Protein AF-A0A5B0Q9S3-F1 (afdb_monomer_lite)

Structure (mmCIF, N/CA/C/O backbone):
data_AF-A0A5B0Q9S3-F1
#
_entry.id   AF-A0A5B0Q9S3-F1
#
loop_
_atom_site.group_PDB
_atom_site.id
_atom_site.type_symbol
_atom_site.label_atom_id
_atom_site.label_alt_id
_atom_site.label_comp_id
_atom_site.label_asym_id
_atom_site.label_entity_id
_atom_site.label_seq_id
_atom_site.pdbx_PDB_ins_code
_atom_site.Cartn_x
_atom_site.Cartn_y
_atom_site.Cartn_z
_atom_site.occupancy
_atom_site.B_iso_or_equiv
_atom_site.auth_seq_id
_atom_site.auth_comp_id
_atom_site.auth_asym_id
_atom_site.auth_atom_id
_atom_site.pdbx_PDB_model_num
ATOM 1 N N . MET A 1 1 ? 65.526 23.013 6.464 1.00 39.09 1 MET A N 1
ATOM 2 C CA . MET A 1 1 ? 65.287 22.299 5.191 1.00 39.09 1 MET A CA 1
ATOM 3 C C . MET A 1 1 ? 63.799 22.392 4.900 1.00 39.09 1 MET A C 1
ATOM 5 O O . MET A 1 1 ? 63.021 22.012 5.756 1.00 39.09 1 MET A O 1
ATOM 9 N N . ILE A 1 2 ? 63.451 23.186 3.884 1.00 38.84 2 ILE A N 1
ATOM 10 C CA . ILE A 1 2 ? 62.759 22.753 2.651 1.00 38.84 2 ILE A CA 1
ATOM 11 C C . ILE A 1 2 ? 61.227 22.772 2.813 1.00 38.84 2 ILE A C 1
ATOM 13 O O . ILE A 1 2 ? 60.646 21.946 3.507 1.00 38.84 2 ILE A O 1
ATOM 17 N N . HIS A 1 3 ? 60.607 23.756 2.154 1.00 36.25 3 HIS A N 1
ATOM 18 C CA . HIS A 1 3 ? 59.168 23.832 1.877 1.00 36.25 3 HIS A CA 1
ATOM 19 C C . HIS A 1 3 ? 58.815 22.955 0.644 1.00 36.25 3 HIS A C 1
ATOM 21 O O . HIS A 1 3 ? 59.735 22.503 -0.041 1.00 36.25 3 HIS A O 1
ATOM 27 N N . PRO A 1 4 ? 57.521 22.672 0.377 1.00 70.81 4 PRO A N 1
ATOM 28 C CA . PRO A 1 4 ? 57.066 21.708 -0.640 1.00 70.81 4 PRO A CA 1
ATOM 29 C C . PRO A 1 4 ? 57.056 22.362 -2.051 1.00 70.81 4 PRO A C 1
ATOM 31 O O . PRO A 1 4 ? 57.625 23.454 -2.161 1.00 70.81 4 PRO A O 1
ATOM 34 N N . PRO A 1 5 ? 56.451 21.783 -3.127 1.00 53.34 5 PRO A N 1
ATOM 35 C CA . PRO A 1 5 ? 54.978 21.831 -3.279 1.00 53.34 5 PRO A CA 1
ATOM 36 C C . PRO A 1 5 ? 54.322 20.808 -4.274 1.00 53.34 5 PRO A C 1
ATOM 38 O O . PRO A 1 5 ? 54.980 19.917 -4.795 1.00 53.34 5 PRO A O 1
ATOM 41 N N . GLU A 1 6 ? 53.016 21.008 -4.513 1.00 40.38 6 GLU A N 1
ATOM 42 C CA . GLU A 1 6 ? 52.203 20.793 -5.747 1.00 40.38 6 GLU A CA 1
ATOM 43 C C . GLU A 1 6 ? 52.020 19.402 -6.420 1.00 40.38 6 GLU A C 1
ATOM 45 O O . GLU A 1 6 ? 52.917 18.834 -7.028 1.00 40.38 6 GLU A O 1
ATOM 50 N N . ASP A 1 7 ? 50.761 18.941 -6.364 1.00 38.31 7 ASP A N 1
ATOM 51 C CA . ASP A 1 7 ? 49.784 18.830 -7.475 1.00 38.31 7 ASP A CA 1
ATOM 52 C C . ASP A 1 7 ? 49.941 17.850 -8.678 1.00 38.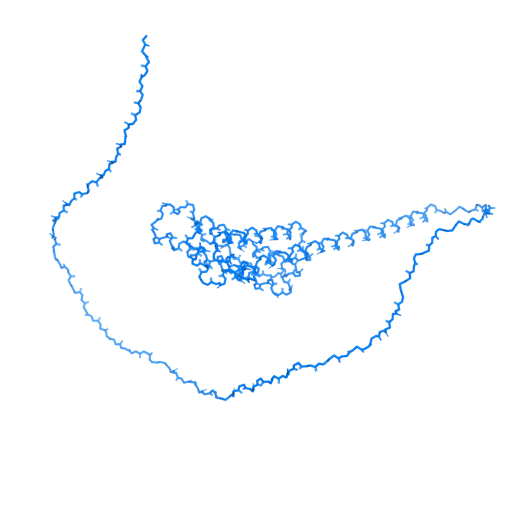31 7 ASP A C 1
ATOM 54 O O . ASP A 1 7 ? 51.013 17.547 -9.186 1.00 38.31 7 ASP A O 1
ATOM 58 N N . SER A 1 8 ? 48.766 17.427 -9.169 1.00 40.78 8 SER A N 1
ATOM 59 C CA . SER A 1 8 ? 48.431 16.863 -10.492 1.00 40.78 8 SER A CA 1
ATOM 60 C C . SER A 1 8 ? 49.159 15.615 -11.034 1.00 40.78 8 SER A C 1
ATOM 62 O O . SER A 1 8 ? 50.270 15.668 -11.562 1.00 40.78 8 SER A O 1
ATOM 64 N N . SER A 1 9 ? 48.421 14.497 -11.142 1.00 38.50 9 SER A N 1
ATOM 65 C CA . SER A 1 9 ? 48.581 13.605 -12.305 1.00 38.50 9 SER A CA 1
ATOM 66 C C . SER A 1 9 ? 47.319 12.803 -12.639 1.00 38.50 9 SER A C 1
ATOM 68 O O . SER A 1 9 ? 47.053 11.726 -12.103 1.00 38.50 9 SER A O 1
ATOM 70 N N . THR A 1 10 ? 46.557 13.317 -13.602 1.00 47.53 10 THR A N 1
ATOM 71 C CA . THR A 1 10 ? 45.543 12.564 -14.345 1.00 47.53 10 THR A CA 1
ATOM 72 C C . THR A 1 10 ? 46.185 11.362 -15.042 1.00 47.53 10 THR A C 1
ATOM 74 O O . THR A 1 10 ? 47.048 11.540 -15.901 1.00 47.53 10 THR A O 1
ATOM 77 N N . ARG A 1 11 ? 45.721 10.137 -14.763 1.00 38.75 11 ARG A N 1
ATOM 78 C CA . ARG A 1 11 ? 45.987 8.974 -15.629 1.00 38.75 11 ARG A CA 1
ATOM 79 C C . ARG A 1 11 ? 44.693 8.309 -16.070 1.00 38.75 11 ARG A C 1
ATOM 81 O O . ARG A 1 11 ? 44.115 7.480 -15.376 1.00 38.75 11 ARG A O 1
ATOM 88 N N . ILE A 1 12 ? 44.283 8.684 -17.276 1.00 39.19 12 ILE A N 1
ATOM 89 C CA . ILE A 1 12 ? 43.336 7.930 -18.091 1.00 39.19 12 ILE A CA 1
ATOM 90 C C . ILE A 1 12 ? 44.050 6.639 -18.507 1.00 39.19 12 ILE A C 1
ATOM 92 O O . ILE A 1 12 ? 44.942 6.671 -19.352 1.00 39.19 12 ILE A O 1
ATOM 96 N N . CYS A 1 13 ? 43.668 5.506 -17.922 1.00 33.47 13 CYS A N 1
ATOM 97 C CA . CYS A 1 13 ? 44.071 4.196 -18.426 1.00 33.47 13 CYS A CA 1
ATOM 98 C C . CYS A 1 13 ? 43.030 3.706 -19.434 1.00 33.47 13 CYS A C 1
ATOM 100 O O . CYS A 1 13 ? 42.134 2.931 -19.101 1.00 33.47 13 CYS A O 1
ATOM 102 N N . THR A 1 14 ? 43.160 4.168 -20.678 1.00 37.16 14 THR A N 1
ATOM 103 C CA . THR A 1 14 ? 42.493 3.549 -21.827 1.00 37.16 14 THR A CA 1
ATOM 104 C C . THR A 1 14 ? 43.075 2.151 -22.014 1.00 37.16 14 THR A C 1
ATOM 106 O O . THR A 1 14 ? 44.171 2.001 -22.551 1.00 37.16 14 THR A O 1
ATOM 109 N N . ALA A 1 15 ? 42.362 1.123 -21.556 1.00 36.91 15 ALA A N 1
ATOM 110 C CA . ALA A 1 15 ? 42.705 -0.255 -21.875 1.00 36.91 15 ALA A CA 1
ATOM 111 C C . ALA A 1 15 ? 42.315 -0.535 -23.333 1.00 36.91 15 ALA A C 1
ATOM 113 O O . ALA A 1 15 ? 41.146 -0.758 -23.647 1.00 36.91 15 ALA A O 1
ATOM 114 N N . VAL A 1 16 ? 43.308 -0.485 -24.220 1.00 37.62 16 VAL A N 1
ATOM 115 C CA . VAL A 1 16 ? 43.208 -1.017 -25.580 1.00 37.62 16 VAL A CA 1
ATOM 116 C C . VAL A 1 16 ? 42.965 -2.519 -25.463 1.00 37.62 16 VAL A C 1
ATOM 118 O O . VAL A 1 16 ? 43.829 -3.243 -24.970 1.00 37.62 16 VAL A O 1
ATOM 121 N N . ILE A 1 17 ? 41.796 -2.988 -25.896 1.00 40.72 17 ILE A N 1
ATOM 122 C CA . ILE A 1 17 ? 41.578 -4.417 -26.117 1.00 40.72 17 ILE A CA 1
ATOM 123 C C . ILE A 1 17 ? 42.172 -4.724 -27.488 1.00 40.72 17 ILE A C 1
ATOM 125 O O . ILE A 1 17 ? 41.714 -4.188 -28.495 1.00 40.72 17 ILE A O 1
ATOM 129 N N . HIS A 1 18 ? 43.225 -5.538 -27.498 1.00 36.84 18 HIS A N 1
ATOM 130 C CA . HIS A 1 18 ? 43.774 -6.104 -28.722 1.00 36.84 18 HIS A CA 1
ATOM 131 C C . HIS A 1 18 ? 42.715 -6.962 -29.418 1.00 36.84 18 HIS A C 1
ATOM 133 O O . HIS A 1 18 ? 42.063 -7.789 -28.779 1.00 36.84 18 HIS A O 1
ATOM 139 N N . GLU A 1 19 ? 42.592 -6.794 -30.731 1.00 41.91 19 GLU A N 1
ATOM 140 C CA . GLU A 1 19 ? 42.044 -7.839 -31.585 1.00 41.91 19 GLU A CA 1
ATOM 141 C C . GLU A 1 19 ? 43.035 -9.010 -31.597 1.00 41.91 19 GLU A C 1
ATOM 143 O O . GLU A 1 19 ? 44.197 -8.834 -31.963 1.00 41.91 19 GLU A O 1
ATOM 148 N N . GLU A 1 20 ? 42.570 -10.202 -31.233 1.00 39.12 20 GLU A N 1
ATOM 149 C CA . GLU A 1 20 ? 43.102 -11.445 -31.786 1.00 39.12 20 GLU A CA 1
ATOM 150 C C . GLU A 1 20 ? 41.945 -12.165 -32.478 1.00 39.12 20 GLU A C 1
ATOM 152 O O . GLU A 1 20 ? 40.882 -12.391 -31.894 1.00 39.12 20 GLU A O 1
ATOM 157 N N . VAL A 1 21 ? 42.157 -12.458 -33.758 1.00 42.09 21 VAL A N 1
ATOM 158 C CA . VAL A 1 21 ? 41.245 -13.175 -34.645 1.00 42.09 21 VAL A CA 1
ATOM 159 C C . VAL A 1 21 ? 41.999 -14.400 -35.132 1.00 42.09 21 VAL A C 1
ATOM 161 O O . VAL A 1 21 ? 42.994 -14.235 -35.827 1.00 42.09 21 VAL A O 1
ATOM 164 N N . ASP A 1 22 ? 41.543 -15.586 -34.735 1.00 33.00 22 ASP A N 1
ATOM 165 C CA . ASP A 1 22 ? 41.669 -16.873 -35.439 1.00 33.00 22 ASP A CA 1
ATOM 166 C C . ASP A 1 22 ? 41.189 -18.005 -34.504 1.00 33.00 22 ASP A C 1
ATOM 168 O O . ASP A 1 22 ? 41.244 -17.864 -33.283 1.00 33.00 22 ASP A O 1
ATOM 172 N N . SER A 1 23 ? 40.788 -19.192 -34.960 1.00 37.56 23 SER A N 1
ATOM 173 C CA . SER A 1 23 ? 40.011 -19.590 -36.146 1.00 37.56 23 SER A CA 1
ATOM 174 C C . SER A 1 23 ? 39.601 -21.062 -35.948 1.00 37.56 23 SER A C 1
ATOM 176 O O . SER A 1 23 ? 40.305 -21.817 -35.283 1.00 37.56 23 SER A O 1
ATOM 178 N N . ASP A 1 24 ? 38.446 -21.433 -36.497 1.00 34.94 24 ASP A N 1
ATOM 179 C CA . ASP A 1 24 ? 38.014 -22.768 -36.950 1.00 34.94 24 ASP A CA 1
ATOM 180 C C . ASP A 1 24 ? 38.425 -24.054 -36.191 1.00 34.94 24 ASP A C 1
ATOM 182 O O . ASP A 1 24 ? 39.556 -24.528 -36.282 1.00 34.94 24 ASP A O 1
ATOM 186 N N . VAL A 1 25 ? 37.421 -24.758 -35.637 1.00 39.97 25 VAL A N 1
ATOM 187 C CA . VAL A 1 25 ? 37.383 -26.238 -35.635 1.00 39.97 25 VAL A CA 1
ATOM 188 C C . VAL A 1 25 ? 35.975 -26.750 -35.953 1.00 39.97 25 VAL A C 1
ATOM 190 O O . VAL A 1 25 ? 35.005 -26.440 -35.260 1.00 39.97 25 VAL A O 1
ATOM 193 N N . GLU A 1 26 ? 35.912 -27.619 -36.962 1.00 40.09 26 GLU A N 1
ATOM 194 C CA . GLU A 1 26 ? 34.748 -28.413 -37.366 1.00 40.09 26 GLU A CA 1
ATOM 195 C C . GLU A 1 26 ? 34.911 -29.911 -36.954 1.00 40.09 26 GLU A C 1
ATOM 197 O O . GLU A 1 26 ? 35.954 -30.288 -36.424 1.00 40.09 26 GLU A O 1
ATOM 202 N N . ILE A 1 27 ? 33.979 -30.861 -37.147 1.00 35.44 27 ILE A N 1
ATOM 203 C CA . ILE A 1 27 ? 32.677 -30.863 -37.842 1.00 35.44 27 ILE A CA 1
ATOM 204 C C . ILE A 1 27 ? 31.748 -31.966 -37.256 1.00 35.44 27 ILE A C 1
ATOM 206 O O . ILE A 1 27 ? 32.242 -32.932 -36.684 1.00 35.44 27 ILE A O 1
ATOM 210 N N . LEU A 1 28 ? 30.427 -31.861 -37.485 1.00 35.19 28 LEU A N 1
ATOM 211 C CA . LEU A 1 28 ? 29.393 -32.930 -37.442 1.00 35.19 28 LEU A CA 1
ATOM 212 C C . LEU A 1 28 ? 29.137 -33.768 -36.163 1.00 35.19 28 LEU A C 1
ATOM 214 O O . LEU A 1 28 ? 29.989 -34.481 -35.641 1.00 35.19 28 LEU A O 1
ATOM 218 N N . SER A 1 29 ? 27.841 -33.925 -35.861 1.00 37.31 29 SER A N 1
ATOM 219 C CA . SER A 1 29 ? 27.177 -35.245 -35.914 1.00 37.31 29 SER A CA 1
ATOM 220 C C . SER A 1 29 ? 25.665 -35.080 -36.128 1.00 37.31 29 SER A C 1
ATOM 222 O O . SER A 1 29 ? 24.957 -34.580 -35.259 1.00 37.31 29 SER A O 1
ATOM 224 N N . GLU A 1 30 ? 25.181 -35.485 -37.305 1.00 41.19 30 GLU A N 1
ATOM 225 C CA . GLU A 1 30 ? 23.754 -35.564 -37.659 1.00 41.19 30 GLU A CA 1
ATOM 226 C C . GLU A 1 30 ? 23.122 -36.914 -37.256 1.00 41.19 30 GLU A C 1
ATOM 228 O O . GLU A 1 30 ? 23.830 -37.849 -36.886 1.00 41.19 30 GLU A O 1
ATOM 233 N N . HIS A 1 31 ? 21.810 -37.033 -37.518 1.00 35.97 31 HIS A N 1
ATOM 234 C CA . HIS A 1 31 ? 20.895 -38.182 -37.366 1.00 35.97 31 HIS A CA 1
ATOM 235 C C . HIS A 1 31 ? 20.173 -38.236 -35.998 1.00 35.97 31 HIS A C 1
ATOM 237 O O . HIS A 1 31 ? 20.794 -38.092 -34.954 1.00 35.97 31 HIS A O 1
ATOM 243 N N . GLN A 1 32 ? 18.848 -38.442 -35.928 1.00 33.31 32 GLN A N 1
ATOM 244 C CA . GLN A 1 32 ? 17.931 -39.008 -36.937 1.00 33.31 32 GLN A CA 1
ATOM 245 C C . GLN A 1 32 ? 16.505 -38.398 -36.889 1.00 33.31 32 GLN A C 1
ATOM 247 O O . GLN A 1 32 ? 16.156 -37.685 -35.952 1.00 33.31 32 GLN A O 1
ATOM 252 N N . VAL A 1 33 ? 15.697 -38.674 -37.923 1.00 35.62 33 VAL A N 1
ATOM 253 C CA . VAL A 1 33 ? 14.376 -38.073 -38.230 1.00 35.62 33 VAL A CA 1
ATOM 254 C C . VAL A 1 33 ? 13.255 -39.121 -38.163 1.00 35.62 33 VAL A C 1
ATOM 256 O O . VAL A 1 33 ? 13.489 -40.221 -38.645 1.00 35.62 33 VAL A O 1
ATOM 259 N N . SER A 1 34 ? 12.059 -38.747 -37.663 1.00 33.25 34 SER A N 1
ATOM 260 C CA . SER A 1 34 ? 10.694 -39.258 -38.006 1.00 33.25 34 SER A CA 1
ATOM 261 C C . SER A 1 34 ? 9.706 -38.956 -36.857 1.00 33.25 34 SER A C 1
ATOM 263 O O . SER A 1 34 ? 10.144 -38.974 -35.710 1.00 33.25 34 SER A O 1
ATOM 265 N N . GLU A 1 35 ? 8.389 -38.751 -36.986 1.00 38.50 35 GLU A N 1
ATOM 266 C CA . GLU A 1 35 ? 7.443 -38.368 -38.062 1.00 38.50 35 GLU A CA 1
ATOM 267 C C . GLU A 1 35 ? 6.192 -37.796 -37.322 1.00 38.50 35 GLU A C 1
ATOM 269 O O . GLU A 1 35 ? 5.879 -38.241 -36.221 1.00 38.50 35 GLU A O 1
ATOM 274 N N . VAL A 1 36 ? 5.654 -36.625 -37.687 1.00 36.94 36 VAL A N 1
ATOM 275 C CA . VAL A 1 36 ? 4.407 -36.422 -38.472 1.00 36.94 36 VAL A CA 1
ATOM 276 C C . VAL A 1 36 ? 3.131 -37.076 -37.886 1.00 36.94 36 VAL A C 1
ATOM 278 O O . VAL A 1 36 ? 2.974 -38.283 -37.972 1.00 36.94 36 VAL A O 1
ATOM 281 N N . GLU A 1 37 ? 2.188 -36.270 -37.361 1.00 31.09 37 GLU A N 1
ATOM 282 C CA . GLU A 1 37 ? 0.820 -36.060 -37.913 1.00 31.09 37 GLU A CA 1
ATOM 283 C C . GLU A 1 37 ? 0.007 -34.998 -37.117 1.00 31.09 37 GLU A C 1
ATOM 285 O O . GLU A 1 37 ? 0.385 -34.599 -36.014 1.00 31.09 37 GLU A O 1
ATOM 290 N N . HIS A 1 38 ? -1.060 -34.456 -37.732 1.00 38.66 38 HIS A N 1
ATOM 291 C CA . HIS A 1 38 ? -1.818 -33.265 -37.286 1.00 38.66 38 HIS A CA 1
ATOM 292 C C . HIS A 1 38 ? -3.163 -33.608 -36.552 1.00 38.66 38 HIS A C 1
ATOM 294 O O . HIS A 1 38 ? -3.178 -34.539 -35.755 1.00 38.66 38 HIS A O 1
ATOM 300 N N . PRO A 1 39 ? -4.253 -32.802 -36.605 1.00 42.34 39 PRO A N 1
ATOM 301 C CA . PRO A 1 39 ? -4.584 -31.899 -35.500 1.00 42.34 39 PRO A CA 1
ATOM 302 C C . PRO A 1 39 ? -5.964 -32.157 -34.857 1.00 42.34 39 PRO A C 1
ATOM 304 O O . PRO A 1 39 ? -6.947 -32.431 -35.543 1.00 42.34 39 PRO A O 1
ATOM 307 N N . SER A 1 40 ? -6.093 -31.948 -33.541 1.00 34.38 40 SER A N 1
ATOM 308 C CA . SER A 1 40 ? -7.409 -31.967 -32.879 1.00 34.38 40 SER A CA 1
ATOM 309 C C . SER A 1 40 ? -8.150 -30.642 -33.084 1.00 34.38 40 SER A C 1
ATOM 311 O O . SER A 1 40 ? -7.900 -29.641 -32.415 1.00 34.38 40 SER A O 1
ATOM 313 N N . GLN A 1 41 ? -9.077 -30.669 -34.036 1.00 38.22 41 GLN A N 1
ATOM 314 C CA . GLN A 1 41 ? -10.138 -29.687 -34.226 1.00 38.22 41 GLN A CA 1
ATOM 315 C C . GLN A 1 41 ? -11.138 -29.772 -33.057 1.00 38.22 41 GLN A C 1
ATOM 317 O O . GLN A 1 41 ? -11.539 -30.872 -32.684 1.00 38.22 41 GLN A O 1
ATOM 322 N N . PHE A 1 42 ? -11.547 -28.629 -32.499 1.00 37.72 42 PHE A N 1
ATOM 323 C CA . PHE A 1 42 ? -12.693 -28.524 -31.588 1.00 37.72 42 PHE A CA 1
ATOM 324 C C . PHE A 1 42 ? -13.530 -27.290 -31.929 1.00 37.72 42 PHE A C 1
ATOM 326 O O . PHE A 1 42 ? -13.003 -26.264 -32.366 1.00 37.72 42 PHE A O 1
ATOM 333 N N . ASP A 1 43 ? -14.843 -27.436 -31.780 1.00 34.31 43 ASP A N 1
ATOM 334 C CA . ASP A 1 43 ? -15.841 -26.611 -32.456 1.00 34.31 43 ASP A CA 1
ATOM 335 C C . ASP A 1 43 ? -16.023 -25.202 -31.879 1.00 34.31 43 ASP A C 1
ATOM 337 O O . ASP A 1 43 ? -16.156 -24.999 -30.672 1.00 34.31 43 ASP A O 1
ATOM 341 N N . CYS A 1 44 ? -16.152 -24.226 -32.781 1.00 36.06 44 CYS A N 1
ATOM 342 C CA . CYS A 1 44 ? -16.712 -22.910 -32.483 1.00 36.06 44 CYS A CA 1
ATOM 343 C C . CYS A 1 44 ? -18.160 -22.848 -32.987 1.00 36.06 44 CYS A C 1
ATOM 345 O O . CYS A 1 44 ? -18.416 -22.393 -34.102 1.00 36.06 44 CYS A O 1
ATOM 347 N N . THR A 1 45 ? -19.110 -23.267 -32.150 1.00 39.03 45 THR A N 1
ATOM 348 C CA . THR A 1 45 ? -20.548 -23.044 -32.367 1.00 39.03 45 THR A CA 1
ATOM 349 C C . THR A 1 45 ? -21.162 -22.359 -31.151 1.00 39.03 45 THR A C 1
ATOM 351 O O . THR A 1 45 ? -21.395 -23.006 -30.132 1.00 39.03 45 THR A O 1
ATOM 354 N N . SER A 1 46 ? -21.448 -21.062 -31.276 1.00 42.06 46 SER A N 1
ATOM 355 C CA . SER A 1 46 ? -22.335 -20.323 -30.371 1.00 42.06 46 SER A CA 1
ATOM 356 C C . SER A 1 46 ? -23.060 -19.243 -31.165 1.00 42.06 46 SER A C 1
ATOM 358 O O . SER A 1 46 ? -22.434 -18.309 -31.670 1.00 42.06 46 SER A O 1
ATOM 360 N N . ASP A 1 47 ? -24.376 -19.390 -31.280 1.00 39.09 47 ASP A N 1
ATOM 361 C CA . ASP A 1 47 ? -25.239 -18.475 -32.016 1.00 39.09 47 ASP A CA 1
ATOM 362 C C . ASP A 1 47 ? -25.477 -17.146 -31.277 1.00 39.09 47 ASP A C 1
ATOM 364 O O . ASP A 1 47 ? -25.758 -17.107 -30.084 1.00 39.09 47 ASP A O 1
ATOM 368 N N . ILE A 1 48 ? -25.386 -16.062 -32.051 1.00 36.94 48 ILE A N 1
ATOM 369 C CA . ILE A 1 48 ? -26.330 -14.932 -32.123 1.00 36.94 48 ILE A CA 1
ATOM 370 C C . ILE A 1 48 ? -27.032 -14.486 -30.817 1.00 36.94 48 ILE A C 1
ATOM 372 O O . ILE A 1 48 ? -28.045 -15.051 -30.419 1.00 36.94 48 ILE A O 1
ATOM 376 N N . GLU A 1 49 ? -26.687 -13.279 -30.351 1.00 37.97 49 GLU A N 1
ATOM 377 C CA . GLU A 1 49 ? -27.701 -12.283 -29.958 1.00 37.97 49 GLU A CA 1
ATOM 378 C C . GLU A 1 49 ? -27.418 -10.941 -30.659 1.00 37.97 49 GLU A C 1
ATOM 380 O O . GLU A 1 49 ? -26.283 -10.466 -30.720 1.00 37.97 49 GLU A O 1
ATOM 385 N N . ILE A 1 50 ? -28.465 -10.332 -31.225 1.00 43.44 50 ILE A N 1
ATOM 386 C CA . ILE A 1 50 ? -28.446 -9.035 -31.926 1.00 43.44 50 ILE A CA 1
ATOM 387 C C . ILE A 1 50 ? -29.541 -8.152 -31.290 1.00 43.44 50 ILE A C 1
ATOM 389 O O . ILE A 1 50 ? -30.480 -8.673 -30.694 1.00 43.44 50 ILE A O 1
ATOM 393 N N . ILE A 1 51 ? -29.474 -6.831 -31.525 1.00 34.97 51 ILE A N 1
ATOM 394 C CA . ILE A 1 51 ? -30.453 -5.779 -31.155 1.00 34.97 51 ILE A CA 1
ATOM 395 C C . ILE A 1 51 ? -30.446 -5.492 -29.616 1.00 34.97 51 ILE A C 1
ATOM 397 O O . ILE A 1 51 ? -30.535 -6.400 -28.811 1.00 34.97 51 ILE A O 1
ATOM 401 N N . GLN A 1 52 ? -30.302 -4.266 -29.080 1.00 40.91 52 GLN A N 1
ATOM 402 C CA . GLN A 1 52 ? -30.770 -2.951 -29.549 1.00 40.91 52 GLN A CA 1
ATOM 403 C C . GLN A 1 52 ? -29.827 -1.749 -29.285 1.00 40.91 52 GLN A C 1
ATOM 405 O O . GLN A 1 52 ? -29.041 -1.752 -28.336 1.00 40.91 52 GLN A O 1
ATOM 410 N N . PRO A 1 53 ? -29.941 -0.670 -30.094 1.00 42.09 53 PRO A N 1
ATOM 411 C CA . PRO A 1 53 ? -29.230 0.595 -29.889 1.00 42.09 53 PRO A CA 1
ATOM 412 C C . PRO A 1 53 ? -29.819 1.447 -28.747 1.00 42.09 53 PRO A C 1
ATOM 414 O O . PRO A 1 53 ? -31.012 1.403 -28.454 1.00 42.09 53 PRO A O 1
ATOM 417 N N . ARG A 1 54 ? -28.979 2.294 -28.133 1.00 44.72 54 ARG A N 1
ATOM 418 C CA . ARG A 1 54 ? -29.393 3.241 -27.077 1.00 44.72 54 ARG A CA 1
ATOM 419 C C . ARG A 1 54 ? -30.305 4.360 -27.618 1.00 44.72 54 ARG A C 1
ATOM 421 O O . ARG A 1 54 ? -29.972 4.936 -28.655 1.00 44.72 54 ARG A O 1
ATOM 428 N N . PRO A 1 55 ? -31.357 4.774 -26.883 1.00 40.38 55 PRO A N 1
ATOM 429 C CA . PRO A 1 55 ? -32.108 5.991 -27.191 1.00 40.38 55 PRO A CA 1
ATOM 430 C C . PRO A 1 55 ? -31.299 7.275 -26.878 1.00 40.38 55 PRO A C 1
ATOM 432 O O . PRO A 1 55 ? -30.370 7.242 -26.063 1.00 40.38 55 PRO A O 1
ATOM 435 N N . PRO A 1 56 ? -31.619 8.415 -27.525 1.00 41.06 56 PRO A N 1
ATOM 436 C CA . PRO A 1 56 ? -30.758 9.600 -27.549 1.00 41.06 56 PRO A CA 1
ATOM 437 C C . PRO A 1 56 ? -30.927 10.559 -26.359 1.00 41.06 56 PRO A C 1
ATOM 439 O O . PRO A 1 56 ? -31.946 10.589 -25.668 1.00 41.06 56 PRO A O 1
ATOM 442 N N . LYS A 1 57 ? -29.917 11.423 -26.184 1.00 38.81 57 LYS A N 1
ATOM 443 C CA . LYS A 1 57 ? -29.936 12.584 -25.279 1.00 38.81 57 LYS A CA 1
ATOM 444 C C . LYS A 1 57 ? -31.048 13.570 -25.672 1.00 38.81 57 LYS A C 1
ATOM 446 O O . LYS A 1 57 ? -31.215 13.851 -26.856 1.00 38.81 57 LYS A O 1
ATOM 451 N N . ARG A 1 58 ? -31.699 14.195 -24.685 1.00 36.75 58 ARG A N 1
ATOM 452 C CA . ARG A 1 58 ? -32.424 15.467 -24.866 1.00 36.75 58 ARG A CA 1
ATOM 453 C C . ARG A 1 58 ? -31.662 16.598 -24.161 1.00 36.75 58 ARG A C 1
ATOM 455 O O . ARG A 1 58 ? -31.321 16.415 -22.993 1.00 36.75 58 ARG A O 1
ATOM 462 N N . PRO A 1 59 ? -31.404 17.738 -24.820 1.00 39.28 59 PRO A N 1
ATOM 463 C CA . PRO A 1 59 ? -31.023 18.984 -24.163 1.00 39.28 59 PRO A CA 1
ATOM 464 C C . PRO A 1 59 ? -32.279 19.799 -23.811 1.00 39.28 59 PRO A C 1
ATOM 466 O O . PRO A 1 59 ? -33.241 19.784 -24.576 1.00 39.28 59 PRO A O 1
ATOM 469 N N . ILE A 1 60 ? -32.262 20.541 -22.700 1.00 36.22 60 ILE A N 1
ATOM 470 C CA . ILE A 1 60 ? -33.132 21.712 -22.496 1.00 36.22 60 ILE A CA 1
ATOM 471 C C . ILE A 1 60 ? -32.285 22.821 -21.869 1.00 36.22 60 ILE A C 1
ATOM 473 O O . ILE A 1 60 ? -31.420 22.556 -21.033 1.00 36.22 60 ILE A O 1
ATOM 477 N N . ASP A 1 61 ? -32.519 24.032 -22.361 1.00 29.53 61 ASP A N 1
ATOM 478 C CA . ASP A 1 61 ? -31.692 25.218 -22.186 1.00 29.53 61 ASP A CA 1
ATOM 479 C C . ASP A 1 61 ? -31.990 26.015 -20.905 1.00 29.53 61 ASP A C 1
ATOM 481 O O . ASP A 1 61 ? -32.946 25.749 -20.171 1.00 29.53 61 ASP A O 1
ATOM 485 N N . ALA A 1 62 ? -31.169 27.033 -20.656 1.00 29.61 62 ALA A N 1
ATOM 486 C CA . ALA A 1 62 ? -31.365 27.978 -19.564 1.00 29.61 62 ALA A CA 1
ATOM 487 C C . ALA A 1 62 ? -32.494 28.985 -19.850 1.00 29.61 62 ALA A C 1
ATOM 489 O O . ALA A 1 62 ? -32.555 29.548 -20.942 1.00 29.61 62 ALA A O 1
ATOM 490 N N . SER A 1 63 ? -33.301 29.309 -18.830 1.00 30.47 63 SER A N 1
ATOM 491 C CA . SER A 1 63 ? -33.586 30.690 -18.372 1.00 30.47 63 SER A CA 1
ATOM 492 C C . SER A 1 63 ? -34.814 30.755 -17.461 1.00 30.47 63 SER A C 1
ATOM 494 O O . SER A 1 63 ? -35.889 30.293 -17.835 1.00 30.47 63 SER A O 1
ATOM 496 N N . THR A 1 64 ? -34.682 31.439 -16.321 1.00 29.61 64 THR A N 1
ATOM 497 C CA . THR A 1 64 ? -35.440 32.662 -15.952 1.00 29.61 64 THR A CA 1
ATOM 498 C C . THR A 1 64 ? -35.435 32.843 -14.430 1.00 29.61 64 THR A C 1
ATOM 500 O O . THR A 1 64 ? -35.591 31.895 -13.664 1.00 29.61 64 THR A O 1
ATOM 503 N N . LEU A 1 65 ? -35.202 34.082 -14.000 1.00 35.34 65 LEU A N 1
ATOM 504 C CA . LEU A 1 65 ? -35.252 34.529 -12.608 1.00 35.34 65 LEU A CA 1
ATOM 505 C C . LEU A 1 65 ? -36.689 34.482 -12.071 1.00 35.34 65 LEU A C 1
ATOM 507 O O . LEU A 1 65 ? -37.582 34.954 -12.760 1.00 35.34 65 LEU A O 1
ATOM 511 N N . GLU A 1 66 ? -36.884 34.089 -10.811 1.00 29.22 66 GLU A N 1
ATOM 512 C CA . GLU A 1 66 ? -37.589 34.952 -9.850 1.00 29.22 66 GLU A CA 1
ATOM 513 C C . GLU A 1 66 ? -37.360 34.520 -8.391 1.00 29.22 66 GLU A C 1
ATOM 515 O O . GLU A 1 66 ? -37.105 33.357 -8.079 1.00 29.22 66 GLU A O 1
ATOM 520 N N . LEU A 1 67 ? -37.426 35.502 -7.491 1.00 32.53 67 LEU A N 1
ATOM 521 C CA . LEU A 1 67 ? -37.409 35.348 -6.036 1.00 32.53 67 LEU A CA 1
ATOM 522 C C . LEU A 1 67 ? -38.846 35.595 -5.541 1.00 32.53 67 LEU A C 1
ATOM 524 O O . LEU A 1 67 ? -39.480 36.517 -6.051 1.00 32.53 67 LEU A O 1
ATOM 528 N N . PRO A 1 68 ? -39.342 34.901 -4.498 1.00 36.41 68 PRO A N 1
ATOM 529 C CA . PRO A 1 68 ? -39.498 35.645 -3.243 1.00 36.41 68 PRO A CA 1
ATOM 530 C C . PRO A 1 68 ? -39.298 34.835 -1.942 1.00 36.41 68 PRO A C 1
ATOM 532 O O . PRO A 1 68 ? -39.957 33.843 -1.662 1.00 36.41 68 PRO A O 1
ATOM 535 N N . GLN A 1 69 ? -38.410 35.371 -1.104 1.00 32.06 69 GLN A N 1
ATOM 536 C CA . GLN A 1 69 ? -38.632 35.739 0.306 1.00 32.06 69 GLN A CA 1
ATOM 537 C C . GLN A 1 69 ? -39.408 34.845 1.318 1.00 32.06 69 GLN A C 1
ATOM 539 O O . GLN A 1 69 ? -40.610 34.643 1.239 1.00 32.06 69 GLN A O 1
ATOM 544 N N . ILE A 1 70 ? -38.711 34.624 2.451 1.00 30.80 70 ILE A N 1
ATOM 545 C CA . ILE A 1 70 ? -39.194 34.656 3.857 1.00 30.80 70 ILE A CA 1
ATOM 546 C C . ILE A 1 70 ? -40.083 33.497 4.363 1.00 30.80 70 ILE A C 1
ATOM 548 O O . ILE A 1 70 ? -41.289 33.507 4.178 1.00 30.80 70 ILE A O 1
ATOM 552 N N . VAL A 1 71 ? -39.519 32.686 5.279 1.00 33.56 71 VAL A N 1
ATOM 553 C CA . VAL A 1 71 ? -39.958 32.638 6.699 1.00 33.56 71 VAL A CA 1
ATOM 554 C C . VAL A 1 71 ? -38.735 32.458 7.616 1.00 33.56 71 VAL A C 1
ATOM 556 O O . VAL A 1 71 ? -37.988 31.493 7.492 1.00 33.56 71 VAL A O 1
ATOM 559 N N . LYS A 1 72 ? -38.542 33.364 8.585 1.00 36.50 72 LYS A N 1
ATOM 560 C CA . LYS A 1 72 ? -37.569 33.217 9.689 1.00 36.50 72 LYS A CA 1
ATOM 561 C C . LYS A 1 72 ? -38.279 32.658 10.930 1.00 36.50 72 LYS A C 1
ATOM 563 O O . LYS A 1 72 ? -39.306 33.210 11.315 1.00 36.50 72 LYS A O 1
ATOM 568 N N . LYS A 1 73 ? -37.709 31.662 11.623 1.00 37.19 73 LYS A N 1
ATOM 569 C CA . LYS A 1 73 ? -38.106 31.275 13.000 1.00 37.19 73 LYS A CA 1
ATOM 570 C C . LYS A 1 73 ? -36.876 31.035 13.906 1.00 37.19 73 LYS A C 1
ATOM 572 O O . LYS A 1 73 ? -35.770 30.903 13.385 1.00 37.19 73 LYS A O 1
ATOM 577 N N . PRO A 1 74 ? -37.009 31.176 15.243 1.00 37.28 74 PRO A N 1
ATOM 578 C CA . PRO A 1 74 ? -36.071 32.034 15.974 1.00 37.28 74 PRO A CA 1
ATOM 579 C C . PRO A 1 74 ? -35.000 31.326 16.819 1.00 37.28 74 PRO A C 1
ATOM 581 O O . PRO A 1 74 ? -35.221 30.296 17.451 1.00 37.28 74 PRO A O 1
ATOM 584 N N . ARG A 1 75 ? -33.852 32.003 16.931 1.00 38.97 75 ARG A N 1
ATOM 585 C CA . ARG A 1 75 ? -32.724 31.687 17.818 1.00 38.97 75 ARG A CA 1
ATOM 586 C C . ARG A 1 75 ? -33.055 32.114 19.258 1.00 38.97 75 ARG A C 1
ATOM 588 O O . ARG A 1 75 ? -33.123 33.313 19.531 1.00 38.97 75 ARG A O 1
ATOM 595 N N . LYS A 1 76 ? -33.259 31.169 20.188 1.00 37.66 76 LYS A N 1
ATOM 596 C CA . LYS A 1 76 ? -33.450 31.496 21.618 1.00 37.66 76 LYS A CA 1
ATOM 597 C C . LYS A 1 76 ? -32.170 32.115 22.206 1.00 37.66 76 LYS A C 1
ATOM 599 O O . LYS A 1 76 ? -31.066 31.634 21.959 1.00 37.66 76 LYS A O 1
ATOM 604 N N . ARG A 1 77 ? -32.332 33.210 22.957 1.00 37.00 77 ARG A N 1
ATOM 605 C CA . ARG A 1 77 ? -31.245 33.963 23.611 1.00 37.00 77 ARG A CA 1
ATOM 606 C C . ARG A 1 77 ? -30.843 33.292 24.932 1.00 37.00 77 ARG A C 1
ATOM 608 O O . ARG A 1 77 ? -31.668 32.647 25.572 1.00 37.00 77 ARG A O 1
ATOM 615 N N . ARG A 1 78 ? -29.590 33.506 25.352 1.00 43.00 78 ARG A N 1
ATOM 616 C CA . ARG A 1 78 ? -29.139 33.289 26.740 1.00 43.00 78 ARG A CA 1
ATOM 617 C C . ARG A 1 78 ? -29.883 34.261 27.667 1.00 43.00 78 ARG A C 1
ATOM 619 O O . ARG A 1 78 ? -30.058 35.418 27.286 1.00 43.00 78 ARG A O 1
ATOM 626 N N . SER A 1 79 ? -30.206 33.815 28.878 1.00 34.12 79 SER A N 1
ATOM 627 C CA . SER A 1 79 ? -30.564 34.679 30.013 1.00 34.12 79 SER A CA 1
ATOM 628 C C . SER A 1 79 ? -29.560 34.471 31.147 1.00 34.12 79 SER A C 1
ATOM 630 O O . SER A 1 79 ? -28.923 33.420 31.225 1.00 34.12 79 SER A O 1
ATOM 632 N N . ALA A 1 80 ? -29.359 35.512 31.953 1.00 35.66 80 ALA A N 1
ATOM 633 C CA . ALA A 1 80 ? -28.272 35.617 32.922 1.00 35.66 80 ALA A CA 1
ATOM 634 C C . ALA A 1 80 ? -28.672 35.185 34.346 1.00 35.66 80 ALA A C 1
ATOM 636 O O . ALA A 1 80 ? -29.820 34.837 34.610 1.00 35.66 80 ALA A O 1
ATOM 637 N N . LEU A 1 81 ? -27.686 35.235 35.246 1.00 43.12 81 LEU A N 1
ATOM 638 C CA . LEU A 1 81 ? -27.804 35.027 36.690 1.00 43.12 81 LEU A CA 1
ATOM 639 C C . LEU A 1 81 ? -28.915 35.877 37.329 1.00 43.12 81 LEU A C 1
ATOM 641 O O . LEU A 1 81 ? -28.972 37.085 37.103 1.00 43.12 81 LEU A O 1
ATOM 645 N N . THR A 1 82 ? -29.673 35.277 38.248 1.00 37.69 82 THR A N 1
ATOM 646 C CA . THR A 1 82 ? -30.393 35.995 39.311 1.00 37.69 82 THR A CA 1
ATOM 647 C C . THR A 1 82 ? -30.229 35.255 40.632 1.00 37.69 82 THR A C 1
ATOM 649 O O . THR A 1 82 ? -30.493 34.057 40.713 1.00 37.69 82 THR A O 1
ATOM 652 N N . SER A 1 83 ? -29.793 35.978 41.661 1.00 34.28 83 SER A N 1
ATOM 653 C CA . SER A 1 83 ? -29.733 35.502 43.044 1.00 34.28 83 SER A CA 1
ATOM 654 C C . SER A 1 83 ? -31.097 35.635 43.721 1.00 34.28 83 SER A C 1
ATOM 656 O O . SER A 1 83 ? -31.728 36.684 43.599 1.00 34.28 83 SER A O 1
ATOM 658 N N . SER A 1 84 ? -31.503 34.622 44.490 1.00 37.41 84 SER A N 1
ATOM 659 C CA . SER A 1 84 ? -32.450 34.778 45.602 1.00 37.41 84 SER A CA 1
ATOM 660 C C . SER A 1 84 ? -32.375 33.572 46.546 1.00 37.41 84 SER A C 1
ATOM 662 O O . SER A 1 84 ? -32.795 32.474 46.183 1.00 37.41 84 SER A O 1
ATOM 664 N N . ALA A 1 85 ? -31.873 33.779 47.766 1.00 39.25 85 ALA A N 1
ATOM 665 C CA . ALA A 1 85 ? -32.185 32.907 48.904 1.00 39.25 85 ALA A CA 1
ATOM 666 C C . ALA A 1 85 ? -33.617 33.217 49.407 1.00 39.25 85 ALA A C 1
ATOM 668 O O . ALA A 1 85 ? -34.158 34.270 49.052 1.00 39.25 85 ALA A O 1
ATOM 669 N N . PRO A 1 86 ? -34.234 32.351 50.236 1.00 44.81 86 PRO A N 1
ATOM 670 C CA . PRO A 1 86 ? -34.067 32.576 51.679 1.00 44.81 86 PRO A CA 1
ATOM 671 C C . PRO A 1 86 ? -34.029 31.322 52.587 1.00 44.81 86 PRO A C 1
ATOM 673 O O . PRO A 1 86 ? -34.527 30.256 52.253 1.00 44.81 86 PRO A O 1
ATOM 676 N N . LEU A 1 87 ? -33.441 31.546 53.770 1.00 32.38 87 LEU A N 1
ATOM 677 C CA . LEU A 1 87 ? -33.641 30.936 55.101 1.00 32.38 87 LEU A CA 1
ATOM 678 C C . LEU A 1 87 ? -34.090 29.463 55.297 1.00 32.38 87 LEU A C 1
ATOM 680 O O . LEU A 1 87 ? -35.229 29.091 55.056 1.00 32.38 87 LEU A O 1
ATOM 684 N N . VAL A 1 88 ? -33.198 28.720 55.968 1.00 43.22 88 VAL A N 1
ATOM 685 C CA . VAL A 1 88 ? -33.385 28.035 57.275 1.00 43.22 88 VAL A CA 1
ATOM 686 C C . VAL A 1 88 ? -34.750 27.401 57.602 1.00 43.22 88 VAL A C 1
ATOM 688 O O . VAL A 1 88 ? -35.693 28.106 57.947 1.00 43.22 88 VAL A O 1
ATOM 691 N N . THR A 1 89 ? -34.727 26.077 57.815 1.00 36.66 89 THR A N 1
ATOM 692 C CA . THR A 1 89 ? -35.499 25.430 58.895 1.00 36.66 89 THR A CA 1
ATOM 693 C C . THR A 1 89 ? -34.685 24.294 59.524 1.00 36.66 89 THR A C 1
ATOM 695 O O . THR A 1 89 ? -34.335 23.331 58.845 1.00 36.66 89 THR A O 1
ATOM 698 N N . SER A 1 90 ? -34.396 24.379 60.824 1.00 40.69 90 SER A N 1
ATOM 699 C CA . SER A 1 90 ? -33.785 23.285 61.595 1.00 40.69 90 SER A CA 1
ATOM 700 C C . SER A 1 90 ? -34.863 22.388 62.199 1.00 40.69 90 SER A C 1
ATOM 702 O O . SER A 1 90 ? -35.601 22.870 63.054 1.00 40.69 90 SER A O 1
ATOM 704 N N . ILE A 1 91 ? -34.906 21.093 61.855 1.00 38.94 91 ILE A N 1
ATOM 705 C CA . ILE A 1 91 ? -35.527 20.056 62.705 1.00 38.94 91 ILE A CA 1
ATOM 706 C C . ILE A 1 91 ? -34.677 18.774 62.687 1.00 38.94 91 ILE A C 1
ATOM 708 O O . ILE A 1 91 ? -34.630 18.034 61.712 1.00 38.94 91 ILE A O 1
ATOM 712 N N . THR A 1 92 ? -34.000 18.559 63.812 1.00 37.88 92 THR A N 1
ATOM 713 C CA . THR A 1 92 ? -33.905 17.308 64.582 1.00 37.88 92 THR A CA 1
ATOM 714 C C . THR A 1 92 ? -33.957 15.951 63.852 1.00 37.88 92 THR A C 1
ATOM 716 O O . THR A 1 92 ? -35.017 15.451 63.501 1.00 37.88 92 THR A O 1
ATOM 719 N N . GLY A 1 93 ? -32.795 15.290 63.808 1.00 45.41 93 GLY A N 1
ATOM 720 C CA . GLY A 1 93 ? -32.599 13.861 64.097 1.00 45.41 93 GLY A CA 1
ATOM 721 C C . GLY A 1 93 ? -33.544 12.804 63.504 1.00 45.41 93 GLY A C 1
ATOM 722 O O . GLY A 1 93 ? -34.546 12.449 64.115 1.00 45.41 93 GLY A O 1
ATOM 723 N N . THR A 1 94 ? -33.070 12.108 62.468 1.00 40.25 94 THR A N 1
ATOM 724 C CA . THR A 1 94 ? -33.229 10.644 62.374 1.00 40.25 94 THR A CA 1
ATOM 725 C C . THR A 1 94 ? -31.893 10.008 61.993 1.00 40.25 94 THR A C 1
ATOM 727 O O . THR A 1 94 ? -31.155 10.525 61.157 1.00 40.25 94 THR A O 1
ATOM 730 N N . THR A 1 95 ? -31.557 8.891 62.635 1.00 47.41 95 THR A N 1
ATOM 731 C CA . THR A 1 95 ? -30.355 8.092 62.368 1.00 47.41 95 THR A CA 1
ATOM 732 C C . THR A 1 95 ? -30.527 7.277 61.085 1.00 47.41 95 THR A C 1
ATOM 734 O O . THR A 1 95 ? -30.751 6.067 61.117 1.00 47.41 95 THR A O 1
ATOM 737 N N . THR A 1 96 ? -30.419 7.929 59.926 1.00 44.12 96 THR A N 1
ATOM 738 C CA . THR A 1 96 ? -30.381 7.232 58.636 1.00 44.12 96 THR A CA 1
ATOM 739 C C . THR A 1 96 ? -29.051 6.499 58.475 1.00 44.12 96 THR A C 1
ATOM 741 O O . THR A 1 96 ? -27.963 7.070 58.457 1.00 44.12 96 THR A O 1
ATOM 744 N N . THR A 1 97 ? -29.158 5.175 58.419 1.00 51.06 97 THR A N 1
ATOM 745 C CA . THR A 1 97 ? -28.048 4.221 58.440 1.00 51.06 97 THR A CA 1
ATOM 746 C C . THR A 1 97 ? -26.995 4.494 57.366 1.00 51.06 97 THR A C 1
ATOM 748 O O . THR A 1 97 ? -27.333 4.607 56.186 1.00 51.06 97 THR A O 1
ATOM 751 N N . LEU A 1 98 ? -25.717 4.439 57.763 1.00 45.09 98 LEU A N 1
ATOM 752 C CA . LEU A 1 98 ? -24.519 4.522 56.909 1.00 45.09 98 LEU A CA 1
ATOM 753 C C . LEU A 1 98 ? -24.643 3.735 55.586 1.00 45.09 98 LEU A C 1
ATOM 755 O O . LEU A 1 98 ? -24.227 4.220 54.537 1.00 45.09 98 LEU A O 1
ATOM 759 N N . ALA A 1 99 ? -25.297 2.568 55.622 1.00 51.50 99 ALA A N 1
ATOM 760 C CA . ALA A 1 99 ? -25.568 1.707 54.470 1.00 51.50 99 ALA A CA 1
ATOM 761 C C . ALA A 1 99 ? -26.268 2.407 53.284 1.00 51.50 99 ALA A C 1
ATOM 763 O O . ALA A 1 99 ? -25.950 2.109 52.132 1.00 51.50 99 ALA A O 1
ATOM 764 N N . GLN A 1 100 ? -27.185 3.351 53.532 1.00 49.25 100 GLN A N 1
ATOM 765 C CA . GLN A 1 100 ? -27.878 4.082 52.460 1.00 49.25 100 GLN A CA 1
ATOM 766 C C . GLN A 1 100 ? -26.930 5.046 51.732 1.00 49.25 100 GLN A C 1
ATOM 768 O O . GLN A 1 100 ? -26.968 5.147 50.505 1.00 49.25 100 GLN A O 1
ATOM 773 N N . HIS A 1 101 ? -26.024 5.693 52.470 1.00 48.19 101 HIS A N 1
ATOM 774 C CA . HIS A 1 101 ? -25.025 6.590 51.892 1.00 48.19 101 HIS A CA 1
ATOM 775 C C . HIS A 1 101 ? -23.977 5.811 51.077 1.00 48.19 101 HIS A C 1
ATOM 777 O O . HIS A 1 101 ? -23.585 6.251 49.996 1.00 48.19 101 HIS A O 1
ATOM 783 N N . THR A 1 102 ? -23.592 4.610 51.529 1.00 53.28 102 THR A N 1
ATOM 784 C CA . THR A 1 102 ? -22.731 3.696 50.758 1.00 53.28 102 THR A CA 1
ATOM 785 C C . THR A 1 102 ? -23.397 3.260 49.454 1.00 53.28 102 THR A C 1
ATOM 787 O O . THR A 1 102 ? -22.742 3.246 48.413 1.00 53.28 102 THR A O 1
ATOM 790 N N . HIS A 1 103 ? -24.699 2.952 49.473 1.00 51.09 103 HIS A N 1
ATOM 791 C CA . HIS A 1 103 ? -25.432 2.559 48.267 1.00 51.09 103 HIS A CA 1
ATOM 792 C C . HIS A 1 103 ? -25.514 3.698 47.241 1.00 51.09 103 HIS A C 1
ATOM 794 O O . HIS A 1 103 ? -25.334 3.466 46.043 1.00 51.09 103 HIS A O 1
ATOM 800 N N . LEU A 1 104 ? -25.739 4.934 47.699 1.00 53.38 104 LEU A N 1
ATOM 801 C CA . LEU A 1 104 ? -25.840 6.109 46.832 1.00 53.38 104 LEU A CA 1
ATOM 802 C C . LEU A 1 104 ? -24.472 6.460 46.216 1.00 53.38 104 LEU A C 1
ATOM 804 O O . LEU A 1 104 ? -24.378 6.613 44.998 1.00 53.38 104 LEU A O 1
ATOM 808 N N . ILE A 1 105 ? -23.391 6.442 47.009 1.00 53.47 105 ILE A N 1
ATOM 809 C CA . ILE A 1 105 ? -22.010 6.596 46.510 1.00 53.47 105 ILE A CA 1
ATOM 810 C C . ILE A 1 105 ? -21.650 5.482 45.513 1.00 53.47 105 ILE A C 1
ATOM 812 O O . ILE A 1 105 ? -21.132 5.771 44.437 1.00 53.47 105 ILE A O 1
ATOM 816 N N . ALA A 1 106 ? -21.964 4.218 45.814 1.00 54.53 106 ALA A N 1
ATOM 817 C CA . ALA A 1 106 ? -21.676 3.091 44.924 1.00 54.53 106 ALA A CA 1
ATOM 818 C C . ALA A 1 106 ? -22.491 3.127 43.616 1.00 54.53 106 ALA A C 1
ATOM 820 O O . ALA A 1 106 ? -22.045 2.588 42.601 1.00 54.53 106 ALA A O 1
ATOM 821 N N . THR A 1 107 ? -23.670 3.758 43.628 1.00 52.72 107 THR A N 1
ATOM 822 C CA . THR A 1 107 ? -24.507 3.957 42.435 1.00 52.72 107 THR A CA 1
ATOM 823 C C . THR A 1 107 ? -23.978 5.111 41.584 1.00 52.72 107 THR A C 1
ATOM 825 O O . THR A 1 107 ? -23.850 4.952 40.373 1.00 52.72 107 THR A O 1
ATOM 828 N N . ILE A 1 108 ? -23.579 6.231 42.203 1.00 55.06 108 ILE A N 1
ATOM 829 C CA . ILE A 1 108 ? -22.915 7.343 41.502 1.00 55.06 108 ILE A CA 1
ATOM 830 C C . ILE A 1 108 ? -21.595 6.869 40.878 1.00 55.06 108 ILE A C 1
ATOM 832 O O . ILE A 1 108 ? -21.384 7.081 39.689 1.00 55.06 108 ILE A O 1
ATOM 836 N N . ALA A 1 109 ? -20.751 6.153 41.627 1.00 54.28 109 ALA A N 1
ATOM 837 C CA . ALA A 1 109 ? -19.473 5.646 41.125 1.00 54.28 109 ALA A CA 1
ATOM 838 C C . ALA A 1 109 ? -19.642 4.688 39.930 1.00 54.28 109 ALA A C 1
ATOM 840 O O . ALA A 1 109 ? -18.930 4.823 38.937 1.00 54.28 109 ALA A O 1
ATOM 841 N N . ARG A 1 110 ? -20.617 3.763 39.972 1.00 54.38 110 ARG A N 1
ATOM 842 C CA . ARG A 1 110 ? -20.924 2.886 38.824 1.00 54.38 110 ARG A CA 1
ATOM 843 C C . ARG A 1 110 ? -21.489 3.658 37.627 1.00 54.38 110 ARG A C 1
ATOM 845 O O . ARG A 1 110 ? -21.082 3.399 36.500 1.00 54.38 110 ARG A O 1
ATOM 852 N N . SER A 1 111 ? -22.377 4.625 37.859 1.00 53.44 111 SER A N 1
ATOM 853 C CA . SER A 1 111 ? -22.982 5.430 36.786 1.00 53.44 111 SER A CA 1
ATOM 854 C C . SER A 1 111 ? -21.952 6.335 36.083 1.00 53.44 111 SER A C 1
ATOM 856 O O . SER A 1 111 ? -21.907 6.414 34.854 1.00 53.44 111 SER A O 1
ATOM 858 N N . SER A 1 112 ? -21.040 6.948 36.846 1.00 57.97 112 SER A N 1
ATOM 859 C CA . SER A 1 112 ? -19.914 7.712 36.294 1.00 57.97 112 SER A CA 1
ATOM 860 C C . SER A 1 112 ? -18.868 6.825 35.611 1.00 57.97 112 SER A C 1
ATOM 862 O O . SER A 1 112 ? -18.325 7.226 34.588 1.00 57.97 112 SER A O 1
ATOM 864 N N . SER A 1 113 ? -18.604 5.613 36.113 1.00 60.72 113 SER A N 1
ATOM 865 C CA . SER A 1 113 ? -17.657 4.693 35.465 1.00 60.72 113 SER A CA 1
ATOM 866 C C . SER A 1 113 ? -18.132 4.252 34.078 1.00 60.72 113 SER A C 1
ATOM 868 O O . SER A 1 113 ? -17.318 4.168 33.161 1.00 60.72 113 SER A O 1
ATOM 870 N N . ASN A 1 114 ? -19.433 3.999 33.911 1.00 63.31 114 ASN A N 1
ATOM 871 C CA . ASN A 1 114 ? -19.988 3.588 32.622 1.00 63.31 114 ASN A CA 1
ATOM 872 C C . ASN A 1 114 ? -19.955 4.740 31.609 1.00 63.31 114 ASN A C 1
ATOM 874 O O . ASN A 1 114 ? -19.467 4.560 30.500 1.00 63.31 114 ASN A O 1
ATOM 878 N N . THR A 1 115 ? -20.369 5.949 32.008 1.00 70.88 115 THR A N 1
ATOM 879 C CA . THR A 1 115 ? -20.365 7.107 31.093 1.00 70.88 115 THR A CA 1
ATOM 880 C C . THR A 1 115 ? -18.956 7.533 30.664 1.00 70.88 115 THR A C 1
ATOM 882 O O . THR A 1 115 ? -18.766 7.953 29.522 1.00 70.88 115 THR A O 1
ATOM 885 N N . VAL A 1 116 ? -17.946 7.390 31.533 1.00 73.06 116 VAL A N 1
ATOM 886 C CA . VAL A 1 116 ? -16.536 7.647 31.180 1.00 73.06 116 VAL A CA 1
ATOM 887 C C . VAL A 1 116 ? -16.001 6.603 30.194 1.00 73.06 116 VAL A C 1
ATOM 889 O O . VAL A 1 116 ? -15.320 6.978 29.239 1.00 73.06 116 VAL A O 1
ATOM 892 N N . LEU A 1 117 ? -16.335 5.320 30.378 1.00 75.19 117 LEU A N 1
ATOM 893 C CA . LEU A 1 117 ? -15.937 4.251 29.456 1.00 75.19 117 LEU A CA 1
ATOM 894 C C . LEU A 1 117 ? -16.599 4.412 28.078 1.00 75.19 117 LEU A C 1
ATOM 896 O O . LEU A 1 117 ? -15.902 4.364 27.066 1.00 75.19 117 LEU A O 1
ATOM 900 N N . ASP A 1 118 ? -17.905 4.696 28.041 1.00 81.44 118 ASP A N 1
ATOM 901 C CA . ASP A 1 118 ? -18.643 4.970 26.799 1.00 81.44 118 ASP A CA 1
ATOM 902 C C . ASP A 1 118 ? -18.046 6.172 26.044 1.00 81.44 118 ASP A C 1
ATOM 904 O O . ASP A 1 118 ? -17.875 6.128 24.825 1.00 81.44 118 ASP A O 1
ATOM 908 N N . THR A 1 119 ? -17.658 7.231 26.767 1.00 87.44 119 THR A N 1
ATOM 909 C CA . THR A 1 119 ? -17.008 8.418 26.180 1.00 87.44 119 THR A CA 1
ATOM 910 C C . THR A 1 119 ? -15.631 8.080 25.595 1.00 87.44 119 THR A C 1
ATOM 912 O O . THR A 1 119 ? -15.300 8.545 24.503 1.00 87.44 119 THR A O 1
ATOM 915 N N . PHE A 1 120 ? -14.831 7.261 26.287 1.00 88.62 120 PHE A N 1
ATOM 916 C CA . PHE A 1 120 ? -13.514 6.828 25.806 1.00 88.62 120 PHE A CA 1
ATOM 917 C C . PHE A 1 120 ? -13.619 5.956 24.548 1.00 88.62 120 PHE A C 1
ATOM 919 O O . PHE A 1 120 ? -12.918 6.206 23.566 1.00 88.62 120 PHE A O 1
ATOM 926 N N . GLU A 1 121 ? -14.525 4.978 24.538 1.00 90.88 121 GLU A N 1
ATOM 927 C CA . GLU A 1 121 ? -14.761 4.126 23.370 1.00 90.88 121 GLU A CA 1
ATOM 928 C C . GLU A 1 121 ? -15.310 4.923 22.182 1.00 90.88 121 GLU A C 1
ATOM 930 O O . GLU A 1 121 ? -14.851 4.742 21.052 1.00 90.88 121 GLU A O 1
ATOM 935 N N . GLN A 1 122 ? -16.223 5.869 22.415 1.00 92.69 122 GLN A N 1
ATOM 936 C CA . GLN A 1 122 ? -16.732 6.736 21.354 1.00 92.69 122 GLN A CA 1
ATOM 937 C C . GLN A 1 122 ? -15.638 7.642 20.762 1.00 92.69 122 GLN A C 1
ATOM 939 O O . GLN A 1 122 ? -15.592 7.826 19.543 1.00 92.69 122 GLN A O 1
ATOM 944 N N . GLU A 1 123 ? -14.720 8.158 21.585 1.00 93.88 123 GLU A N 1
ATOM 945 C CA . GLU A 1 123 ? -13.574 8.944 21.113 1.00 93.88 123 GLU A CA 1
ATOM 946 C C . GLU A 1 123 ? -12.545 8.077 20.365 1.00 93.88 123 GLU A C 1
ATOM 948 O O . GLU A 1 123 ? -12.084 8.470 19.290 1.00 93.88 123 GLU A O 1
ATOM 953 N N . ARG A 1 124 ? -12.259 6.854 20.844 1.00 94.75 124 ARG A N 1
ATOM 954 C CA . ARG A 1 124 ? -11.439 5.859 20.125 1.00 94.75 124 ARG A CA 1
ATOM 955 C C . ARG A 1 124 ? -12.011 5.579 18.736 1.00 94.75 124 ARG A C 1
ATOM 957 O O . ARG A 1 124 ? -11.284 5.655 17.747 1.00 94.75 124 ARG A O 1
ATOM 964 N N . LEU A 1 125 ? -13.314 5.306 18.642 1.00 95.81 125 LEU A N 1
ATOM 965 C CA . LEU A 1 125 ? -14.005 5.071 17.370 1.00 95.81 125 LEU A CA 1
ATOM 966 C C . LEU A 1 125 ? -13.940 6.299 16.448 1.00 95.81 125 LEU A C 1
ATOM 968 O O . LEU A 1 125 ? -13.692 6.156 15.250 1.00 95.81 125 LEU A O 1
ATOM 972 N N . ARG A 1 126 ? -14.100 7.513 16.992 1.00 96.06 126 ARG A N 1
ATOM 973 C CA . ARG A 1 126 ? -13.985 8.768 16.231 1.00 96.06 126 ARG A CA 1
ATOM 974 C C . ARG A 1 126 ? -12.579 8.960 15.647 1.00 96.06 126 ARG A C 1
ATOM 976 O O . ARG A 1 126 ? -12.453 9.316 14.474 1.00 96.06 126 ARG A O 1
ATOM 983 N N . ILE A 1 127 ? -11.536 8.712 16.442 1.00 96.00 127 ILE A N 1
ATOM 984 C CA . ILE A 1 127 ? -10.131 8.769 16.005 1.00 96.00 127 ILE A CA 1
ATOM 985 C C . ILE A 1 127 ? -9.864 7.700 14.937 1.00 96.00 127 ILE A C 1
ATOM 987 O O . ILE A 1 127 ? -9.308 8.017 13.883 1.00 96.00 127 ILE A O 1
ATOM 991 N N . ASN A 1 128 ? -10.334 6.468 15.154 1.00 98.06 128 ASN A N 1
ATOM 992 C CA . ASN A 1 128 ? -10.200 5.366 14.201 1.00 98.06 128 ASN A CA 1
ATOM 993 C C . ASN A 1 128 ? -10.832 5.699 12.848 1.00 98.06 128 ASN A C 1
ATOM 995 O O . ASN A 1 128 ? -10.179 5.545 11.819 1.00 98.06 128 ASN A O 1
ATOM 999 N N . LEU A 1 129 ? -12.070 6.198 12.826 1.00 97.31 129 LEU A N 1
ATOM 1000 C CA . LEU A 1 129 ? -12.755 6.568 11.583 1.00 97.31 129 LEU A CA 1
ATOM 1001 C C . LEU A 1 129 ? -12.026 7.688 10.825 1.00 97.31 129 LEU A C 1
ATOM 1003 O O . LEU A 1 129 ? -11.957 7.642 9.594 1.00 97.31 129 LEU A O 1
ATOM 1007 N N . LEU A 1 130 ? -11.440 8.660 11.533 1.00 97.75 130 LEU A N 1
ATOM 1008 C CA . LEU A 1 130 ? -10.644 9.731 10.925 1.00 97.75 130 LEU A CA 1
ATOM 1009 C C . LEU A 1 130 ? -9.330 9.202 10.323 1.00 97.75 130 LEU A C 1
ATOM 1011 O O . LEU A 1 130 ? -9.052 9.452 9.148 1.00 97.75 130 LEU A O 1
ATOM 1015 N N . SER A 1 131 ? -8.552 8.434 11.094 1.00 98.06 131 SER A N 1
ATOM 10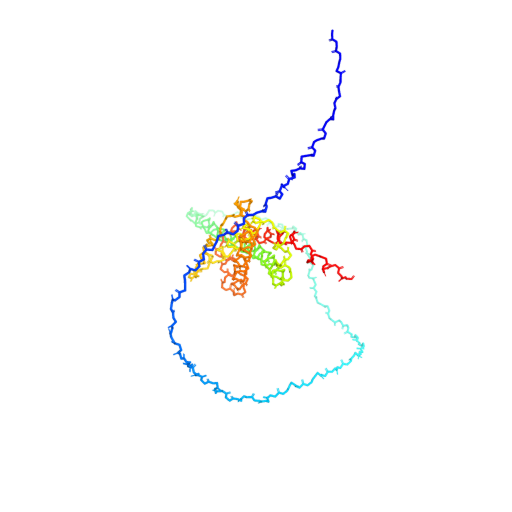16 C CA . SER A 1 131 ? -7.293 7.829 10.631 1.00 98.06 131 SER A CA 1
ATOM 1017 C C . SER A 1 131 ? -7.522 6.860 9.467 1.00 98.06 131 SER A C 1
ATOM 1019 O O . SER A 1 131 ? -6.829 6.943 8.454 1.00 98.06 131 SER A O 1
ATOM 1021 N N . LEU A 1 132 ? -8.557 6.020 9.546 1.00 97.69 132 LEU A N 1
ATOM 1022 C CA . LEU A 1 132 ? -8.965 5.107 8.477 1.00 97.69 132 LEU A CA 1
ATOM 1023 C C . LEU A 1 132 ? -9.370 5.853 7.201 1.00 97.69 132 LEU A C 1
ATOM 1025 O O . LEU A 1 132 ? -8.955 5.464 6.113 1.00 97.69 132 LEU A O 1
ATOM 1029 N N . SER A 1 133 ? -10.153 6.930 7.315 1.00 97.75 133 SER A N 1
ATOM 1030 C CA . SER A 1 133 ? -10.557 7.742 6.157 1.00 97.75 133 SER A CA 1
ATOM 1031 C C . SER A 1 133 ? -9.353 8.405 5.483 1.00 97.75 133 SER A C 1
ATOM 1033 O O . SER A 1 133 ? -9.259 8.404 4.257 1.00 97.75 133 SER A O 1
ATOM 1035 N N . SER A 1 134 ? -8.402 8.904 6.281 1.00 98.19 134 SER A N 1
ATOM 1036 C CA . SER A 1 134 ? -7.141 9.481 5.800 1.00 98.19 134 SER A CA 1
ATOM 1037 C C . SER A 1 134 ? -6.261 8.441 5.088 1.00 98.19 134 SER A C 1
ATOM 1039 O O . SER A 1 134 ? -5.835 8.670 3.956 1.00 98.19 134 SER A O 1
ATOM 1041 N N . GLY A 1 135 ? -6.061 7.258 5.684 1.00 98.25 135 GLY A N 1
ATOM 1042 C CA . GLY A 1 135 ? -5.298 6.169 5.061 1.00 98.25 135 GLY A CA 1
ATOM 1043 C C . GLY A 1 135 ? -5.955 5.620 3.787 1.00 98.25 135 GLY A C 1
ATOM 1044 O O . GLY A 1 135 ? -5.280 5.402 2.783 1.00 98.25 135 GLY A O 1
ATOM 1045 N N . ARG A 1 136 ? -7.290 5.475 3.775 1.00 97.88 136 ARG A N 1
ATOM 1046 C CA . ARG A 1 136 ? -8.057 5.076 2.578 1.00 97.88 136 ARG A CA 1
ATOM 1047 C C . ARG A 1 136 ? -7.924 6.078 1.433 1.00 97.88 136 ARG A C 1
ATOM 1049 O O . ARG A 1 136 ? -7.877 5.652 0.281 1.00 97.88 136 ARG A O 1
ATOM 1056 N N . LEU A 1 137 ? -7.866 7.378 1.730 1.00 97.88 137 LEU A N 1
ATOM 1057 C CA . LEU A 1 137 ? -7.642 8.409 0.717 1.00 97.88 137 LEU A CA 1
ATOM 1058 C C . LEU A 1 137 ? -6.248 8.263 0.089 1.00 97.88 137 LEU A C 1
ATOM 1060 O O . LEU A 1 137 ? -6.163 8.123 -1.130 1.00 97.88 137 LEU A O 1
ATOM 1064 N N . ALA A 1 138 ? -5.200 8.149 0.912 1.00 98.19 138 ALA A N 1
ATOM 1065 C CA . ALA A 1 138 ? -3.832 7.933 0.437 1.00 98.19 138 ALA A CA 1
ATOM 1066 C C . ALA A 1 138 ? -3.699 6.650 -0.405 1.00 98.19 138 ALA A C 1
ATOM 1068 O O . ALA A 1 138 ? -3.154 6.696 -1.504 1.00 98.19 138 ALA A O 1
ATOM 1069 N N . LEU A 1 139 ? -4.281 5.523 0.034 1.00 98.00 139 LEU A N 1
ATOM 1070 C CA . LEU A 1 139 ? -4.316 4.284 -0.761 1.00 98.00 139 LEU A CA 1
ATOM 1071 C C . LEU A 1 139 ? -5.030 4.453 -2.102 1.00 98.00 139 LEU A C 1
ATOM 1073 O O . LEU A 1 139 ? -4.599 3.873 -3.097 1.00 98.00 139 LEU A O 1
ATOM 1077 N N . LYS A 1 140 ? -6.125 5.219 -2.144 1.00 97.69 140 LYS A N 1
ATOM 1078 C CA . LYS A 1 140 ? -6.865 5.487 -3.382 1.00 97.69 140 LYS A CA 1
ATOM 1079 C C . LYS A 1 140 ? -6.045 6.340 -4.351 1.00 97.69 140 LYS A C 1
ATOM 1081 O O . LYS A 1 140 ? -6.067 6.076 -5.550 1.00 97.69 140 LYS A O 1
ATOM 1086 N N . GLU A 1 141 ? -5.314 7.331 -3.852 1.00 96.81 141 GLU A N 1
ATOM 1087 C CA . GLU A 1 141 ? -4.402 8.143 -4.665 1.00 96.81 141 GLU A CA 1
ATOM 1088 C C . GLU A 1 141 ? -3.253 7.281 -5.214 1.00 96.81 141 GLU A C 1
ATOM 1090 O O . GLU A 1 141 ? -3.062 7.234 -6.431 1.00 96.81 141 GLU A O 1
ATOM 1095 N N . THR A 1 142 ? -2.599 6.474 -4.368 1.00 97.88 142 THR A N 1
ATOM 1096 C CA . THR A 1 142 ? -1.598 5.475 -4.791 1.00 97.88 142 THR A CA 1
ATOM 1097 C C . THR A 1 142 ? -2.165 4.502 -5.829 1.00 97.88 142 THR A C 1
ATOM 1099 O O . THR A 1 142 ? -1.502 4.193 -6.821 1.00 97.88 142 THR A O 1
ATOM 1102 N N . PHE A 1 143 ? -3.409 4.040 -5.649 1.00 97.88 143 PHE A N 1
ATOM 1103 C CA . PHE A 1 143 ? -4.097 3.163 -6.597 1.00 97.88 143 PHE A CA 1
ATOM 1104 C C . PHE A 1 143 ? -4.298 3.839 -7.956 1.00 97.88 143 PHE A C 1
ATOM 1106 O O . PHE A 1 143 ? -3.969 3.236 -8.973 1.00 97.88 143 PHE A O 1
ATOM 1113 N N . GLU A 1 144 ? -4.784 5.082 -8.010 1.00 96.69 144 GLU A N 1
ATOM 1114 C CA . GLU A 1 144 ? -4.976 5.797 -9.281 1.00 96.69 144 GLU A CA 1
ATOM 1115 C C . GLU A 1 144 ? -3.645 6.142 -9.978 1.00 96.69 144 GLU A C 1
ATOM 1117 O O . GLU A 1 144 ? -3.585 6.084 -11.209 1.00 96.69 144 GLU A O 1
ATOM 1122 N N . ILE A 1 145 ? -2.555 6.393 -9.235 1.00 96.06 145 ILE A N 1
ATOM 1123 C CA . ILE A 1 145 ? -1.199 6.494 -9.808 1.00 96.06 145 ILE A CA 1
ATOM 1124 C C . ILE A 1 145 ? -0.791 5.153 -10.433 1.00 96.06 145 ILE A C 1
ATOM 1126 O O . ILE A 1 145 ? -0.478 5.088 -11.625 1.00 96.06 145 ILE A O 1
ATOM 1130 N N . MET A 1 146 ? -0.828 4.073 -9.646 1.00 96.56 146 MET A N 1
ATOM 1131 C CA . MET A 1 146 ? -0.357 2.740 -10.042 1.00 96.56 146 MET A CA 1
ATOM 1132 C C . MET A 1 146 ? -1.239 2.062 -11.094 1.00 96.56 146 MET A C 1
ATOM 1134 O O . MET A 1 146 ? -0.769 1.195 -11.827 1.00 96.56 146 MET A O 1
ATOM 1138 N N . LYS A 1 147 ? -2.501 2.463 -11.236 1.00 96.94 147 LYS A N 1
ATOM 1139 C CA . LYS A 1 147 ? -3.436 1.994 -12.271 1.00 96.94 147 LYS A CA 1
ATOM 1140 C C . LYS A 1 147 ? -2.967 2.351 -13.682 1.00 96.94 147 LYS A C 1
ATO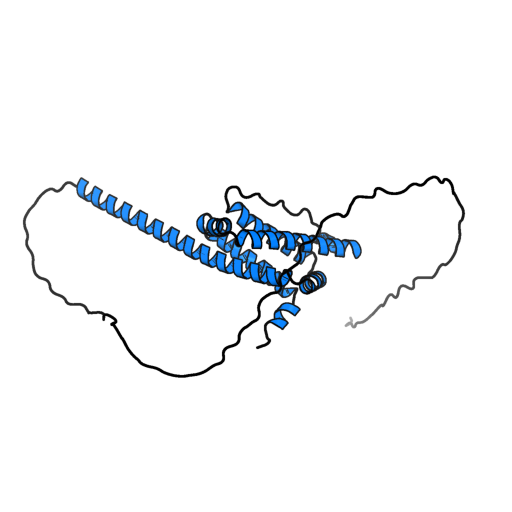M 1142 O O . LYS A 1 147 ? -3.146 1.549 -14.604 1.00 96.94 147 LYS A O 1
ATOM 1147 N N . ILE A 1 148 ? -2.311 3.500 -13.859 1.00 95.94 148 ILE A N 1
ATOM 1148 C CA . ILE A 1 148 ? -1.853 3.995 -15.164 1.00 95.94 148 ILE A CA 1
ATOM 1149 C C . ILE A 1 148 ? -0.589 3.225 -15.610 1.00 95.94 148 ILE A C 1
ATOM 1151 O O . ILE A 1 148 ? 0.452 3.325 -14.961 1.00 95.94 148 ILE A O 1
ATOM 1155 N N . PRO A 1 149 ? -0.604 2.495 -16.749 1.00 95.69 149 PRO A N 1
ATOM 1156 C CA . PRO A 1 149 ? 0.551 1.697 -17.179 1.00 95.69 149 PRO A CA 1
ATOM 1157 C C . PRO A 1 149 ? 1.816 2.513 -17.470 1.00 95.69 149 PRO A C 1
ATOM 1159 O O . PRO A 1 149 ? 2.919 2.007 -17.292 1.00 95.69 149 PRO A O 1
ATOM 1162 N N . LYS A 1 150 ? 1.670 3.774 -17.906 1.00 95.94 150 LYS A N 1
ATOM 1163 C CA . LYS A 1 150 ? 2.807 4.681 -18.126 1.00 95.94 150 LYS A CA 1
ATOM 1164 C C . LYS A 1 150 ? 3.519 5.014 -16.810 1.00 95.94 150 LYS A C 1
ATOM 1166 O O . LYS A 1 150 ? 4.737 4.906 -16.758 1.00 95.94 150 LYS A O 1
ATOM 1171 N N . ASN A 1 151 ? 2.758 5.341 -15.766 1.00 96.50 151 ASN A N 1
ATOM 1172 C CA . ASN A 1 151 ? 3.280 5.664 -14.438 1.00 96.50 151 ASN A CA 1
ATOM 1173 C C . ASN A 1 151 ? 4.059 4.480 -13.858 1.00 96.50 151 ASN A C 1
ATOM 1175 O O . ASN A 1 151 ? 5.181 4.646 -13.407 1.00 96.50 151 ASN A O 1
ATOM 1179 N N . ARG A 1 152 ? 3.517 3.259 -13.970 1.00 96.06 152 ARG A N 1
ATOM 1180 C CA . ARG A 1 152 ? 4.226 2.031 -13.571 1.00 96.06 152 ARG A CA 1
ATOM 1181 C C . ARG A 1 152 ? 5.584 1.873 -14.2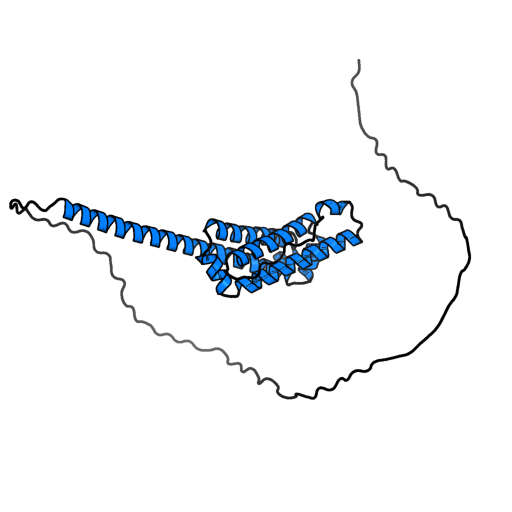67 1.00 96.06 152 ARG A C 1
ATOM 1183 O O . ARG A 1 152 ? 6.574 1.591 -13.601 1.00 96.06 152 ARG A O 1
ATOM 1190 N N . LYS A 1 153 ? 5.658 2.117 -15.582 1.00 95.81 153 LYS A N 1
ATOM 1191 C CA . LYS A 1 153 ? 6.934 2.086 -16.325 1.00 95.81 153 LYS A CA 1
ATOM 1192 C C . LYS A 1 153 ? 7.911 3.178 -15.877 1.00 95.81 153 LYS A C 1
ATOM 1194 O O . LYS A 1 153 ? 9.103 2.915 -15.795 1.00 95.81 153 LYS A O 1
ATOM 1199 N N . GLU A 1 154 ? 7.417 4.380 -15.588 1.00 96.06 154 GLU A N 1
ATOM 1200 C CA . GLU A 1 154 ? 8.216 5.495 -15.059 1.00 96.06 154 GLU A CA 1
ATOM 1201 C C . GLU A 1 154 ? 8.796 5.149 -13.679 1.00 96.06 154 GLU A C 1
ATOM 1203 O O . GLU A 1 154 ? 10.011 5.179 -13.512 1.00 96.06 154 GLU A O 1
ATOM 1208 N N . ILE A 1 155 ? 7.959 4.666 -12.756 1.00 96.38 155 ILE A N 1
ATOM 1209 C CA . ILE A 1 155 ? 8.365 4.195 -11.422 1.00 96.38 155 ILE A CA 1
ATOM 1210 C C . ILE A 1 155 ? 9.398 3.065 -11.530 1.00 96.38 155 ILE A C 1
ATOM 1212 O O . ILE A 1 155 ? 10.425 3.124 -10.870 1.00 96.38 155 ILE A O 1
ATOM 1216 N N . ALA A 1 156 ? 9.191 2.077 -12.408 1.00 94.75 156 ALA A N 1
ATOM 1217 C CA . ALA A 1 156 ? 10.152 0.989 -12.641 1.00 94.75 156 ALA A CA 1
ATOM 1218 C C . ALA A 1 156 ? 11.492 1.451 -13.254 1.00 94.75 156 ALA A C 1
ATOM 1220 O O . ALA A 1 156 ? 12.466 0.706 -13.222 1.00 94.75 156 ALA A O 1
ATOM 1221 N N . THR A 1 157 ? 11.538 2.652 -13.839 1.00 94.94 157 THR A N 1
ATOM 1222 C CA . THR A 1 157 ? 12.758 3.238 -14.421 1.00 94.94 157 THR A CA 1
ATOM 1223 C C . THR A 1 157 ? 13.492 4.137 -13.423 1.00 94.94 157 THR A C 1
ATOM 1225 O O . THR A 1 157 ? 14.712 4.257 -13.501 1.00 94.94 157 THR A O 1
ATOM 1228 N N . LEU A 1 158 ? 12.759 4.795 -12.517 1.00 95.69 158 LEU A N 1
ATOM 1229 C CA . LEU A 1 158 ? 13.297 5.795 -11.588 1.00 95.69 158 LEU A CA 1
ATOM 1230 C C . LEU A 1 158 ? 13.543 5.255 -10.173 1.00 95.69 158 LEU A C 1
ATOM 1232 O O . LEU A 1 158 ? 14.461 5.724 -9.506 1.00 95.69 158 LEU A O 1
ATOM 1236 N N . ALA A 1 159 ? 12.737 4.303 -9.701 1.00 95.38 159 ALA A N 1
ATOM 1237 C CA . ALA A 1 159 ? 12.873 3.730 -8.368 1.00 95.38 159 ALA A CA 1
ATOM 1238 C C . ALA A 1 159 ? 14.034 2.737 -8.295 1.00 95.38 159 ALA A C 1
ATOM 1240 O O . ALA A 1 159 ? 14.258 1.936 -9.205 1.00 95.38 159 ALA A O 1
ATOM 1241 N N . SER A 1 160 ? 14.747 2.749 -7.168 1.00 95.56 160 SER A N 1
ATOM 1242 C CA . SER A 1 160 ? 15.733 1.709 -6.888 1.00 95.56 160 SER A CA 1
ATOM 1243 C C . SER A 1 160 ? 15.039 0.366 -6.593 1.00 95.56 160 SER A C 1
ATOM 1245 O O . SER A 1 160 ? 13.898 0.353 -6.120 1.00 95.56 160 SER A O 1
ATOM 1247 N N . PRO A 1 161 ? 15.718 -0.780 -6.779 1.00 96.19 161 PRO A N 1
ATOM 1248 C CA . PRO A 1 161 ? 15.188 -2.077 -6.356 1.00 96.19 161 PRO A CA 1
ATOM 1249 C C . PRO A 1 161 ? 14.823 -2.116 -4.867 1.00 96.19 161 PRO A C 1
ATOM 1251 O O . PRO A 1 161 ? 13.801 -2.690 -4.514 1.00 96.19 161 PRO A O 1
ATOM 1254 N N . MET A 1 162 ? 15.602 -1.448 -4.003 1.00 96.50 162 MET A N 1
ATOM 1255 C CA . MET A 1 162 ? 15.307 -1.344 -2.565 1.00 96.50 162 MET A CA 1
ATOM 1256 C C . MET A 1 162 ? 13.983 -0.610 -2.321 1.00 96.50 162 MET A C 1
ATOM 1258 O O . MET A 1 162 ? 13.163 -1.060 -1.531 1.00 96.50 162 MET A O 1
ATOM 1262 N N . THR A 1 163 ? 13.747 0.479 -3.053 1.00 96.88 163 THR A N 1
ATOM 1263 C CA . THR A 1 163 ? 12.513 1.277 -2.998 1.00 96.88 163 THR A CA 1
ATOM 1264 C C . THR A 1 163 ? 11.289 0.471 -3.451 1.00 96.88 163 THR A C 1
ATOM 1266 O O . THR A 1 163 ? 10.204 0.612 -2.891 1.00 96.88 163 THR A O 1
ATOM 1269 N N . LEU A 1 164 ? 11.445 -0.398 -4.457 1.00 97.12 164 LEU A N 1
ATOM 1270 C CA . LEU A 1 164 ? 10.370 -1.277 -4.931 1.00 97.12 164 LEU A CA 1
ATOM 1271 C C . LEU A 1 164 ? 10.102 -2.452 -3.981 1.00 97.12 164 LEU A C 1
ATOM 1273 O O . LEU A 1 164 ? 8.940 -2.820 -3.797 1.00 97.12 164 LEU A O 1
ATOM 1277 N N . GLU A 1 165 ? 11.141 -3.007 -3.351 1.00 97.06 165 GLU A N 1
ATOM 1278 C CA . GLU A 1 165 ? 11.015 -4.020 -2.295 1.00 97.06 165 GLU A CA 1
ATOM 1279 C C . GLU A 1 165 ? 10.307 -3.426 -1.064 1.00 97.06 165 GLU A C 1
ATOM 1281 O O . GLU A 1 165 ? 9.336 -4.006 -0.577 1.00 97.06 165 GLU A O 1
ATOM 1286 N N . GLU A 1 166 ? 10.692 -2.219 -0.633 1.00 97.31 166 GLU A N 1
ATOM 1287 C CA . GLU A 1 166 ? 10.014 -1.464 0.429 1.00 97.31 166 GLU A CA 1
ATOM 1288 C C . GLU A 1 166 ? 8.537 -1.217 0.093 1.00 97.31 166 GLU A C 1
ATOM 1290 O O . GLU A 1 166 ? 7.662 -1.517 0.908 1.00 97.31 166 GLU A O 1
ATOM 1295 N N . PHE A 1 167 ? 8.232 -0.753 -1.124 1.00 97.75 167 PHE A N 1
ATOM 1296 C CA . PHE A 1 167 ? 6.850 -0.537 -1.557 1.00 97.75 167 PHE A CA 1
ATOM 1297 C C . PHE A 1 167 ? 6.019 -1.830 -1.566 1.00 97.75 167 PHE A C 1
ATOM 1299 O O . PHE A 1 167 ? 4.873 -1.844 -1.109 1.00 97.75 167 PHE A O 1
ATOM 1306 N N . MET A 1 168 ? 6.591 -2.937 -2.047 1.00 97.94 168 MET A N 1
ATOM 1307 C CA . MET A 1 168 ? 5.950 -4.255 -2.036 1.00 97.94 168 MET A CA 1
ATOM 1308 C C . MET A 1 168 ? 5.649 -4.727 -0.608 1.00 97.94 168 MET A C 1
ATOM 1310 O O . MET A 1 168 ? 4.523 -5.148 -0.323 1.00 97.94 168 MET A O 1
ATOM 1314 N N . LEU A 1 169 ? 6.628 -4.634 0.295 1.00 97.50 169 LEU A N 1
ATOM 1315 C CA . LEU A 1 169 ? 6.493 -5.050 1.693 1.00 97.50 169 LEU A CA 1
ATOM 1316 C C . LEU A 1 169 ? 5.541 -4.136 2.480 1.00 97.50 169 LEU A C 1
ATOM 1318 O O . LEU A 1 169 ? 4.771 -4.625 3.311 1.00 97.50 169 LEU A O 1
ATOM 1322 N N . GLY A 1 170 ? 5.519 -2.835 2.186 1.00 97.88 170 GLY A N 1
ATOM 1323 C CA . GLY A 1 170 ? 4.552 -1.890 2.742 1.00 97.88 170 GLY A CA 1
ATOM 1324 C C . GLY A 1 170 ? 3.124 -2.179 2.275 1.00 97.88 170 GLY A C 1
ATOM 1325 O O . GLY A 1 170 ? 2.222 -2.292 3.105 1.00 97.88 170 GLY A O 1
ATOM 1326 N N . MET A 1 171 ? 2.904 -2.417 0.973 1.00 98.31 171 MET A N 1
ATOM 1327 C CA . MET A 1 171 ? 1.594 -2.847 0.455 1.00 98.31 171 MET A CA 1
ATOM 1328 C C . MET A 1 171 ? 1.117 -4.159 1.089 1.00 98.31 171 MET A C 1
ATOM 1330 O O . MET A 1 171 ? -0.050 -4.262 1.475 1.00 98.31 171 MET A O 1
ATOM 1334 N N . TYR A 1 172 ? 2.012 -5.140 1.246 1.00 98.06 172 TYR A N 1
ATOM 1335 C CA . TYR A 1 172 ? 1.711 -6.381 1.961 1.00 98.06 172 TYR A CA 1
ATOM 1336 C C . TYR A 1 172 ? 1.334 -6.115 3.427 1.00 98.06 172 TYR A C 1
ATOM 1338 O O . TYR A 1 172 ? 0.321 -6.619 3.906 1.00 98.06 172 TYR A O 1
ATOM 1346 N N . THR A 1 173 ? 2.094 -5.272 4.131 1.00 98.00 173 THR A N 1
ATOM 1347 C CA . THR A 1 173 ? 1.835 -4.923 5.538 1.00 98.00 173 THR A CA 1
ATOM 1348 C C . THR A 1 173 ? 0.459 -4.278 5.714 1.00 98.00 173 THR A C 1
ATOM 1350 O O . THR A 1 173 ? -0.309 -4.694 6.579 1.00 98.00 173 THR A O 1
ATOM 1353 N N . ILE A 1 174 ? 0.095 -3.319 4.858 1.00 98.31 174 ILE A N 1
ATOM 1354 C CA . ILE A 1 174 ? -1.216 -2.655 4.908 1.00 98.31 174 ILE A CA 1
ATOM 1355 C C . ILE A 1 174 ? -2.348 -3.658 4.623 1.00 98.31 174 ILE A C 1
ATOM 1357 O O . ILE A 1 174 ? -3.357 -3.664 5.331 1.00 98.31 174 ILE A O 1
ATOM 1361 N N . LEU A 1 175 ? -2.172 -4.547 3.638 1.00 98.00 175 LEU A N 1
ATOM 1362 C CA . LEU A 1 175 ? -3.114 -5.635 3.353 1.00 98.00 175 LEU A CA 1
ATOM 1363 C C . LEU A 1 175 ? -3.320 -6.546 4.576 1.00 98.00 175 LEU A C 1
ATOM 1365 O O . LEU A 1 175 ? -4.461 -6.864 4.916 1.00 98.00 175 LEU A O 1
ATOM 1369 N N . ARG A 1 176 ? -2.236 -6.918 5.266 1.00 97.31 176 ARG A N 1
ATOM 1370 C CA . ARG A 1 176 ? -2.279 -7.750 6.477 1.00 97.31 176 ARG A CA 1
ATOM 1371 C C . ARG A 1 176 ? -3.027 -7.090 7.625 1.00 97.31 176 ARG A C 1
ATOM 1373 O O . ARG A 1 176 ? -3.891 -7.738 8.205 1.00 97.31 176 ARG A O 1
ATOM 1380 N N . MET A 1 177 ? -2.788 -5.804 7.884 1.00 97.38 177 MET A N 1
ATOM 1381 C CA . MET A 1 177 ? -3.520 -5.048 8.912 1.00 97.38 177 MET A CA 1
ATOM 1382 C C . MET A 1 177 ? -5.038 -5.051 8.660 1.00 97.38 177 MET A C 1
ATOM 1384 O O . MET A 1 177 ? -5.826 -5.246 9.585 1.00 97.38 177 MET A O 1
ATOM 1388 N N . VAL A 1 178 ? -5.467 -4.914 7.398 1.00 97.19 178 VAL A N 1
ATOM 1389 C CA . VAL A 1 178 ? -6.892 -5.004 7.031 1.00 97.19 178 VAL A CA 1
ATOM 1390 C C . VAL A 1 178 ? -7.437 -6.421 7.234 1.00 97.19 178 VAL A C 1
ATOM 1392 O O . VAL A 1 178 ? -8.489 -6.577 7.857 1.00 97.19 178 VAL A O 1
ATOM 1395 N N . GLN A 1 179 ? -6.734 -7.453 6.758 1.00 96.38 179 GLN A N 1
ATOM 1396 C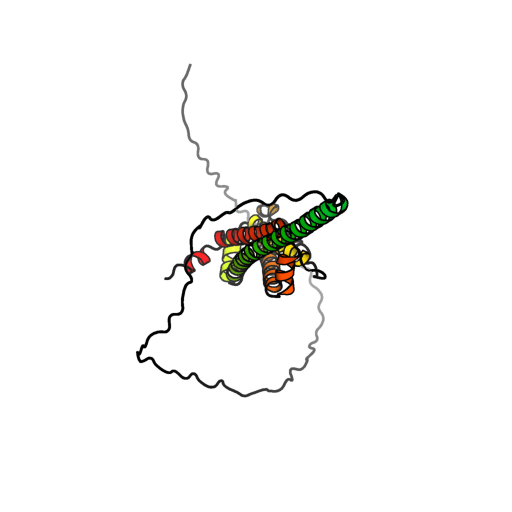 CA . GLN A 1 179 ? -7.183 -8.849 6.868 1.00 96.38 179 GLN A CA 1
ATOM 1397 C C . GLN A 1 179 ? -7.267 -9.328 8.325 1.00 96.38 179 GLN A C 1
ATOM 1399 O O . GLN A 1 179 ? -8.279 -9.897 8.725 1.00 96.38 179 GLN A O 1
ATOM 1404 N N . GLU A 1 180 ? -6.246 -9.052 9.139 1.00 95.38 180 GLU A N 1
ATOM 1405 C CA . GLU A 1 180 ? -6.176 -9.450 10.554 1.00 95.38 180 GLU A CA 1
ATOM 1406 C C . GLU A 1 180 ? -7.243 -8.758 11.410 1.00 95.38 180 GLU A C 1
ATOM 1408 O O . GLU A 1 180 ? -7.746 -9.335 12.377 1.00 95.38 180 GLU A O 1
ATOM 1413 N N . SER A 1 181 ? -7.662 -7.548 11.023 1.00 93.88 181 SER A N 1
ATOM 1414 C CA . SER A 1 181 ? -8.765 -6.861 11.693 1.00 93.88 181 SER A CA 1
ATOM 1415 C C . SER A 1 181 ? -10.125 -7.548 11.499 1.00 93.88 181 SER A C 1
ATOM 1417 O O . SER A 1 181 ? -11.031 -7.309 12.303 1.00 93.88 181 SER A O 1
ATOM 1419 N N . CYS A 1 182 ? -10.294 -8.404 10.480 1.00 93.12 182 CYS A N 1
ATOM 1420 C CA . CYS A 1 182 ? -11.568 -9.016 10.089 1.00 93.12 182 CYS A CA 1
ATOM 1421 C C . CYS A 1 182 ? -11.629 -10.521 10.433 1.00 93.12 182 CYS A C 1
ATOM 1423 O O . CYS A 1 182 ? -10.903 -11.319 9.836 1.00 93.12 182 CYS A O 1
ATOM 1425 N N . PRO A 1 183 ? -12.524 -10.959 11.345 1.00 88.88 183 PRO A N 1
ATOM 1426 C CA . PRO A 1 183 ? -12.686 -12.376 11.671 1.00 88.88 183 PRO A CA 1
ATOM 1427 C C . PRO A 1 183 ? -13.013 -13.222 10.438 1.00 88.88 183 PRO A C 1
ATOM 1429 O O . PRO A 1 183 ? -13.825 -12.823 9.605 1.00 88.88 183 PRO A O 1
ATOM 1432 N N . GLY A 1 184 ? -12.399 -14.402 10.334 1.00 87.25 184 GLY A N 1
ATOM 1433 C CA . GLY A 1 184 ? -12.650 -15.342 9.237 1.00 87.25 184 GLY A CA 1
ATOM 1434 C C . GLY A 1 184 ? -12.125 -14.907 7.863 1.00 87.25 184 GLY A C 1
ATOM 1435 O O . GLY A 1 184 ? -12.370 -15.615 6.889 1.00 87.25 184 GLY A O 1
ATOM 1436 N N . SER A 1 185 ? -11.399 -13.786 7.757 1.00 88.69 185 SER A N 1
ATOM 1437 C CA . SER A 1 185 ? -10.708 -13.426 6.515 1.00 88.69 185 SER A CA 1
ATOM 1438 C C . SER A 1 185 ? -9.639 -14.463 6.183 1.00 88.69 185 SER A C 1
ATOM 1440 O O . SER A 1 185 ? -8.853 -14.858 7.048 1.00 88.69 185 SER A O 1
ATOM 1442 N N . SER A 1 186 ? -9.542 -14.844 4.909 1.00 89.81 186 SER A N 1
ATOM 1443 C CA . SER A 1 186 ? -8.327 -15.479 4.410 1.00 89.81 186 SER A CA 1
ATOM 1444 C C . SER A 1 186 ? -7.154 -14.506 4.549 1.00 89.81 186 SER A C 1
ATOM 1446 O O . SER A 1 186 ? -7.299 -13.291 4.381 1.00 89.81 186 SER A O 1
ATOM 1448 N N . LEU A 1 187 ? -5.997 -15.056 4.904 1.00 93.31 187 LEU A N 1
ATOM 1449 C CA . LEU A 1 187 ? -4.763 -14.312 5.108 1.00 93.31 187 LEU A CA 1
ATOM 1450 C C . LEU A 1 187 ? -3.871 -14.487 3.879 1.00 93.31 187 LEU A C 1
ATOM 1452 O O . LEU A 1 187 ? -3.530 -15.616 3.523 1.00 93.31 187 LEU A O 1
ATOM 1456 N N . SER A 1 188 ? -3.480 -13.386 3.239 1.00 92.81 188 SER A N 1
ATOM 1457 C CA . SER A 1 188 ? -2.556 -13.438 2.104 1.00 92.81 188 SER A CA 1
ATOM 1458 C C . SER A 1 188 ? -1.162 -13.868 2.573 1.00 92.81 188 SER A C 1
ATOM 1460 O O . SER A 1 188 ? -0.712 -13.500 3.666 1.00 92.81 188 SER A O 1
ATOM 1462 N N . ARG A 1 189 ? -0.491 -14.676 1.744 1.00 92.44 189 ARG A N 1
ATOM 1463 C CA . ARG A 1 189 ? 0.882 -15.148 1.969 1.00 92.44 189 ARG A CA 1
ATOM 1464 C C . ARG A 1 189 ? 1.874 -13.981 1.802 1.00 92.44 189 ARG A C 1
ATOM 1466 O O . ARG A 1 189 ? 1.624 -13.132 0.946 1.00 92.44 189 ARG A O 1
ATOM 1473 N N . PRO A 1 190 ? 2.988 -13.936 2.561 1.00 89.88 190 PRO A N 1
ATOM 1474 C CA . PRO A 1 190 ? 4.107 -13.050 2.247 1.00 89.88 190 PRO A CA 1
ATOM 1475 C C . PRO A 1 190 ? 4.614 -13.256 0.816 1.00 89.88 190 PRO A C 1
ATOM 1477 O O . PRO A 1 190 ? 4.578 -14.377 0.306 1.00 89.88 190 PRO A O 1
ATOM 1480 N N . SER A 1 191 ? 5.139 -12.193 0.206 1.00 89.06 191 SER A N 1
ATOM 1481 C CA . SER A 1 191 ? 5.921 -12.320 -1.026 1.00 89.06 191 SER A CA 1
ATOM 1482 C C . SER A 1 191 ? 7.201 -13.119 -0.762 1.00 89.06 191 SER A C 1
ATOM 1484 O O . SER A 1 191 ? 7.851 -12.934 0.267 1.00 89.06 191 SER A O 1
ATOM 1486 N N . GLU A 1 192 ? 7.565 -13.994 -1.699 1.00 91.06 192 GLU A N 1
ATOM 1487 C CA . GLU A 1 192 ? 8.853 -14.706 -1.715 1.00 91.06 192 GLU A CA 1
ATOM 1488 C C . GLU A 1 192 ? 9.925 -13.941 -2.514 1.00 91.06 192 GLU A C 1
ATOM 1490 O O . GLU A 1 192 ? 11.105 -14.294 -2.478 1.00 91.06 192 GLU A O 1
ATOM 1495 N N . ILE A 1 193 ? 9.522 -12.879 -3.223 1.00 89.38 193 ILE A N 1
ATOM 1496 C CA . ILE A 1 193 ? 10.417 -12.037 -4.015 1.00 89.38 193 ILE A CA 1
ATOM 1497 C C . ILE A 1 193 ? 11.332 -11.287 -3.050 1.00 89.38 193 ILE A C 1
ATOM 1499 O O . ILE A 1 193 ? 10.876 -10.541 -2.184 1.00 89.38 193 ILE A O 1
ATOM 1503 N N . THR A 1 194 ? 12.633 -11.499 -3.204 1.00 87.12 194 THR A N 1
ATOM 1504 C CA . THR A 1 194 ? 13.682 -10.905 -2.375 1.00 87.12 194 THR A CA 1
ATOM 1505 C C . THR A 1 194 ? 14.915 -10.637 -3.227 1.00 87.12 194 THR A C 1
ATOM 1507 O O . THR A 1 194 ? 15.081 -11.204 -4.309 1.00 87.12 194 THR A O 1
ATOM 1510 N N . GLY A 1 195 ? 15.819 -9.801 -2.721 1.00 88.25 195 GLY A N 1
ATOM 1511 C CA . GLY A 1 195 ? 17.161 -9.658 -3.283 1.00 88.25 195 GLY A CA 1
ATOM 1512 C C . GLY A 1 195 ? 17.449 -8.295 -3.893 1.00 88.25 195 GLY A C 1
ATOM 1513 O O . GLY A 1 195 ? 18.440 -8.174 -4.615 1.00 88.25 195 GLY A O 1
ATOM 1514 N N . ALA A 1 196 ? 16.668 -7.259 -3.563 1.00 92.69 196 ALA A N 1
ATOM 1515 C CA . ALA A 1 196 ? 17.025 -5.879 -3.898 1.00 92.69 196 ALA A CA 1
ATOM 1516 C C . ALA A 1 196 ? 18.439 -5.507 -3.412 1.00 92.69 196 ALA A C 1
ATOM 1518 O O . ALA A 1 196 ? 19.189 -4.839 -4.125 1.00 92.69 196 ALA A O 1
ATOM 1519 N N . SER A 1 197 ? 18.845 -6.027 -2.250 1.00 93.56 197 SER A N 1
ATOM 1520 C CA . SER A 1 197 ? 20.194 -5.882 -1.686 1.00 93.56 197 SER A CA 1
ATOM 1521 C C . SER A 1 197 ? 21.317 -6.456 -2.566 1.00 93.56 197 SER A C 1
ATOM 1523 O O . SER A 1 197 ? 22.459 -6.009 -2.471 1.00 93.56 197 SER A O 1
ATOM 1525 N N . ASN A 1 198 ? 21.002 -7.410 -3.450 1.00 92.75 198 ASN A N 1
ATOM 1526 C CA . ASN A 1 198 ? 21.938 -8.038 -4.386 1.00 92.75 198 ASN A CA 1
ATOM 1527 C C . ASN A 1 198 ? 21.858 -7.453 -5.808 1.00 92.75 198 ASN A C 1
ATOM 1529 O O . ASN A 1 198 ? 22.565 -7.928 -6.699 1.00 92.75 198 ASN A O 1
ATOM 1533 N N . ALA A 1 199 ? 21.033 -6.426 -6.044 1.00 93.12 199 ALA A N 1
ATOM 1534 C CA . ALA A 1 199 ? 20.796 -5.856 -7.373 1.00 93.12 199 ALA A CA 1
ATOM 1535 C C . ALA A 1 199 ? 22.077 -5.406 -8.101 1.00 93.12 199 ALA A C 1
ATOM 1537 O O . ALA A 1 199 ? 22.179 -5.550 -9.317 1.00 93.12 199 ALA A O 1
ATOM 1538 N N . ASN A 1 200 ? 23.087 -4.925 -7.367 1.00 92.38 200 ASN A N 1
ATOM 1539 C CA . ASN A 1 200 ? 24.385 -4.519 -7.922 1.00 92.38 200 ASN A CA 1
ATOM 1540 C C . ASN A 1 200 ? 25.245 -5.684 -8.458 1.00 92.38 200 ASN A C 1
ATOM 1542 O O . ASN A 1 200 ? 26.224 -5.441 -9.160 1.00 92.38 200 ASN A O 1
ATOM 1546 N N . ARG A 1 201 ? 24.894 -6.936 -8.137 1.00 95.06 201 ARG A N 1
ATOM 1547 C CA . ARG A 1 201 ? 25.537 -8.162 -8.642 1.00 95.06 201 ARG A CA 1
ATOM 1548 C C . ARG A 1 201 ? 24.748 -8.809 -9.784 1.00 95.06 201 ARG A C 1
ATOM 1550 O O . ARG A 1 201 ? 25.211 -9.791 -10.360 1.00 95.06 201 ARG A O 1
ATOM 1557 N N . MET A 1 202 ? 23.558 -8.298 -10.102 1.00 95.75 202 MET A N 1
ATOM 1558 C CA . MET A 1 202 ? 22.707 -8.846 -11.154 1.00 95.75 202 MET A CA 1
ATOM 1559 C C . MET A 1 202 ? 23.110 -8.309 -12.527 1.00 95.75 202 MET A C 1
ATOM 1561 O O . MET A 1 202 ? 23.426 -7.133 -12.693 1.00 95.75 202 MET A O 1
ATOM 1565 N N . ASN A 1 203 ? 23.029 -9.162 -13.551 1.00 96.38 203 ASN A N 1
ATOM 1566 C CA . ASN A 1 203 ? 23.053 -8.676 -14.927 1.00 96.38 203 ASN A CA 1
ATOM 1567 C C . ASN A 1 203 ? 21.763 -7.887 -15.238 1.00 96.38 203 ASN A C 1
ATOM 1569 O O . ASN A 1 203 ? 20.742 -8.036 -14.561 1.00 96.38 203 ASN A O 1
ATOM 1573 N N . ARG A 1 204 ? 21.787 -7.076 -16.304 1.00 94.62 204 ARG A N 1
ATOM 1574 C CA . ARG A 1 204 ? 20.658 -6.207 -16.683 1.00 94.62 204 ARG A CA 1
ATOM 1575 C C . ARG A 1 204 ? 19.330 -6.960 -16.836 1.00 94.62 204 ARG A C 1
ATOM 1577 O O . ARG A 1 204 ? 18.297 -6.413 -16.472 1.00 94.62 204 ARG A O 1
ATOM 1584 N N . LYS A 1 205 ? 19.341 -8.191 -17.362 1.00 96.19 205 LYS A N 1
ATOM 1585 C CA . LYS A 1 205 ? 18.119 -8.992 -17.540 1.00 96.19 205 LYS A CA 1
ATOM 1586 C C . LYS A 1 205 ? 17.529 -9.387 -16.184 1.00 96.19 205 LYS A C 1
ATOM 1588 O O . LYS A 1 205 ? 16.354 -9.131 -15.961 1.00 96.19 205 LYS A O 1
ATOM 1593 N N . GLY A 1 206 ? 18.349 -9.930 -15.281 1.00 95.94 206 GLY A N 1
ATOM 1594 C CA . GLY A 1 206 ? 17.923 -10.302 -13.928 1.00 95.94 206 GLY A CA 1
ATOM 1595 C C . GLY A 1 206 ? 17.411 -9.109 -13.119 1.00 95.94 206 GLY A C 1
ATOM 1596 O O . GLY A 1 206 ? 16.360 -9.205 -12.496 1.00 95.94 206 GLY A O 1
ATOM 1597 N N . LEU A 1 207 ? 18.091 -7.960 -13.211 1.00 95.88 207 LEU A N 1
ATOM 1598 C CA . LEU A 1 207 ? 17.661 -6.723 -12.555 1.00 95.88 207 LEU A CA 1
ATOM 1599 C C . LEU A 1 207 ? 16.279 -6.252 -13.038 1.00 95.88 207 LEU A C 1
ATOM 1601 O O . LEU A 1 207 ? 15.425 -5.923 -12.219 1.00 95.88 207 LEU A O 1
ATOM 1605 N N . MET A 1 208 ? 16.041 -6.244 -14.356 1.00 95.25 208 MET A N 1
ATOM 1606 C CA . MET A 1 208 ? 14.731 -5.878 -14.908 1.00 95.25 208 MET A CA 1
ATOM 1607 C C . MET A 1 208 ? 13.639 -6.872 -14.492 1.00 95.25 208 MET A C 1
ATOM 1609 O O . MET A 1 208 ? 12.545 -6.442 -14.142 1.00 95.25 208 MET A O 1
ATOM 1613 N N . THR A 1 209 ? 13.935 -8.178 -14.472 1.00 96.12 209 THR A N 1
ATOM 1614 C CA . THR A 1 209 ? 12.993 -9.204 -13.994 1.00 96.12 209 THR A CA 1
ATOM 1615 C C . THR A 1 209 ? 12.612 -8.977 -12.529 1.00 96.12 209 THR A C 1
ATOM 1617 O O . THR A 1 209 ? 11.424 -8.937 -12.225 1.00 96.12 209 THR A O 1
ATOM 1620 N N . LEU A 1 210 ? 13.587 -8.725 -11.646 1.00 96.88 210 LEU A N 1
ATOM 1621 C CA . LEU A 1 210 ? 13.340 -8.434 -10.228 1.00 96.88 210 LEU A CA 1
ATOM 1622 C C . LEU A 1 210 ? 12.427 -7.207 -10.039 1.00 96.88 210 LEU A C 1
ATOM 1624 O O . LEU A 1 210 ? 11.472 -7.247 -9.265 1.00 96.88 210 LEU A O 1
ATOM 1628 N N . ILE A 1 211 ? 12.702 -6.127 -10.778 1.00 96.56 211 ILE A N 1
ATOM 1629 C CA . ILE A 1 211 ? 11.910 -4.887 -10.776 1.00 96.56 211 ILE A CA 1
ATOM 1630 C C . ILE A 1 211 ? 10.462 -5.152 -11.223 1.00 96.56 211 ILE A C 1
ATOM 1632 O O . ILE A 1 211 ? 9.518 -4.670 -10.589 1.00 96.56 211 ILE A O 1
ATOM 1636 N N . GLU A 1 212 ? 10.274 -5.925 -12.296 1.00 95.31 212 GLU A N 1
ATOM 1637 C CA . GLU A 1 212 ? 8.949 -6.288 -12.808 1.00 95.31 212 GLU A CA 1
ATOM 1638 C C . GLU A 1 212 ? 8.170 -7.178 -11.828 1.00 95.31 212 GLU A C 1
ATOM 1640 O O . GLU A 1 212 ? 6.975 -6.952 -11.623 1.00 95.31 212 GLU A O 1
ATOM 1645 N N . GLU A 1 213 ? 8.830 -8.144 -11.185 1.00 96.88 213 GLU A N 1
ATOM 1646 C CA . GLU A 1 213 ? 8.231 -9.023 -10.175 1.00 96.88 213 GLU A CA 1
ATOM 1647 C C . GLU A 1 213 ? 7.792 -8.243 -8.930 1.00 96.88 213 GLU A C 1
ATOM 1649 O O . GLU A 1 213 ? 6.613 -8.300 -8.567 1.00 96.88 213 GLU A O 1
ATOM 1654 N N . MET A 1 214 ? 8.682 -7.439 -8.333 1.00 97.31 214 MET A N 1
ATOM 1655 C CA . MET A 1 214 ? 8.358 -6.597 -7.170 1.00 97.31 214 MET A CA 1
ATOM 1656 C C . MET A 1 214 ? 7.188 -5.653 -7.463 1.00 97.31 214 MET A C 1
ATOM 1658 O O . MET A 1 214 ? 6.241 -5.560 -6.680 1.00 97.31 214 MET A O 1
ATOM 1662 N N . GLN A 1 215 ? 7.203 -4.983 -8.621 1.00 96.12 215 GLN A N 1
ATOM 1663 C CA . GLN A 1 215 ? 6.129 -4.066 -9.000 1.00 96.12 215 GLN A CA 1
ATOM 1664 C C . GLN A 1 215 ? 4.800 -4.794 -9.263 1.00 96.12 215 GLN A C 1
ATOM 1666 O O . GLN A 1 215 ? 3.733 -4.288 -8.895 1.00 96.12 215 GLN A O 1
ATOM 1671 N N . LYS A 1 216 ? 4.839 -5.970 -9.901 1.00 96.56 216 LYS A N 1
ATOM 1672 C CA . LYS A 1 216 ? 3.658 -6.806 -10.164 1.00 96.56 216 LYS A CA 1
ATOM 1673 C C . LYS A 1 216 ? 3.009 -7.264 -8.859 1.00 96.56 216 LYS A C 1
ATOM 1675 O O . LYS A 1 216 ? 1.784 -7.178 -8.746 1.00 96.56 216 LYS A O 1
ATOM 1680 N N . GLU A 1 217 ? 3.813 -7.694 -7.892 1.00 97.25 217 GLU A N 1
ATOM 1681 C CA . GLU A 1 217 ? 3.341 -8.195 -6.602 1.00 97.25 217 GLU A CA 1
ATOM 1682 C C . GLU A 1 217 ? 2.812 -7.061 -5.713 1.00 97.25 217 GLU A C 1
ATOM 1684 O O . GLU A 1 217 ? 1.685 -7.136 -5.218 1.00 97.25 217 GLU A O 1
ATOM 1689 N N . ALA A 1 218 ? 3.531 -5.934 -5.635 1.00 97.38 218 ALA A N 1
ATOM 1690 C CA . ALA A 1 218 ? 3.059 -4.725 -4.958 1.00 97.38 218 ALA A CA 1
ATOM 1691 C C . ALA A 1 218 ? 1.715 -4.228 -5.524 1.00 97.38 218 ALA A C 1
ATOM 1693 O O . ALA A 1 218 ? 0.795 -3.887 -4.776 1.00 97.38 218 ALA A O 1
ATOM 1694 N N . TRP A 1 219 ? 1.555 -4.247 -6.854 1.00 97.69 219 TRP A N 1
ATOM 1695 C CA . TRP A 1 219 ? 0.278 -3.941 -7.507 1.00 97.69 219 TRP A CA 1
ATOM 1696 C C . TRP A 1 219 ? -0.802 -4.994 -7.210 1.00 97.69 219 TRP A C 1
ATOM 1698 O O . TRP A 1 219 ? -1.985 -4.659 -7.117 1.00 97.69 219 TRP A O 1
ATOM 1708 N N . GLY A 1 220 ? -0.418 -6.261 -7.039 1.00 97.81 220 GLY A N 1
ATOM 1709 C CA . GLY A 1 220 ? -1.269 -7.338 -6.533 1.00 97.81 220 GLY A CA 1
ATOM 1710 C C . GLY A 1 220 ? -1.871 -7.002 -5.169 1.00 97.81 220 GLY A C 1
ATOM 1711 O O . GLY A 1 220 ? -3.098 -6.949 -5.045 1.00 97.81 220 GLY A O 1
ATOM 1712 N N . PHE A 1 221 ? -1.025 -6.704 -4.182 1.00 98.25 221 PHE A N 1
ATOM 1713 C CA . PHE A 1 221 ? -1.448 -6.342 -2.827 1.00 98.25 221 PHE A CA 1
ATOM 1714 C C . PHE A 1 221 ? -2.263 -5.041 -2.788 1.00 98.25 221 PHE A C 1
ATOM 1716 O O . PHE A 1 221 ? -3.318 -5.011 -2.152 1.00 98.25 221 PHE A O 1
ATOM 1723 N N . LEU A 1 222 ? -1.858 -4.004 -3.534 1.00 98.25 222 LEU A N 1
ATOM 1724 C CA . LEU A 1 222 ? -2.596 -2.736 -3.620 1.00 98.25 222 LEU A CA 1
ATOM 1725 C C . LEU A 1 222 ? -4.019 -2.932 -4.171 1.00 98.25 222 LEU A C 1
ATOM 1727 O O . LEU A 1 222 ? -4.980 -2.399 -3.614 1.00 98.25 222 LEU A O 1
ATOM 1731 N N . LYS A 1 223 ? -4.191 -3.748 -5.223 1.00 98.00 223 LYS A N 1
ATOM 1732 C CA . LYS A 1 223 ? -5.529 -4.113 -5.727 1.00 98.00 223 LYS A CA 1
ATOM 1733 C C . LYS A 1 223 ? -6.350 -4.867 -4.684 1.00 98.00 223 LYS A C 1
ATOM 1735 O O . LYS A 1 223 ? -7.534 -4.567 -4.546 1.00 98.00 223 LYS A O 1
ATOM 1740 N N . GLN A 1 224 ? -5.746 -5.827 -3.977 1.00 97.62 224 GLN A N 1
ATOM 1741 C CA . GLN A 1 224 ? -6.436 -6.586 -2.930 1.00 97.62 224 GLN A CA 1
ATOM 1742 C C . GLN A 1 224 ? -6.931 -5.642 -1.833 1.00 97.62 224 GLN A C 1
ATOM 1744 O O . GLN A 1 224 ? -8.135 -5.569 -1.609 1.00 97.62 224 GLN A O 1
ATOM 1749 N N . VAL A 1 225 ? -6.050 -4.850 -1.215 1.00 97.62 225 VAL A N 1
ATOM 1750 C CA . VAL A 1 225 ? -6.432 -3.995 -0.080 1.00 97.62 225 VAL A CA 1
ATOM 1751 C C . VAL A 1 225 ? -7.416 -2.889 -0.472 1.00 97.62 225 VAL A C 1
ATOM 1753 O O . VAL A 1 225 ? -8.362 -2.625 0.270 1.00 97.62 225 VAL A O 1
ATOM 1756 N N . HIS A 1 226 ? -7.278 -2.308 -1.670 1.00 96.56 226 HIS A N 1
ATOM 1757 C CA . HIS A 1 226 ? -8.264 -1.372 -2.213 1.00 96.56 226 HIS A CA 1
ATOM 1758 C C . HIS A 1 226 ? -9.627 -2.049 -2.451 1.00 96.56 226 HIS A C 1
ATOM 1760 O O . HIS A 1 226 ? -10.663 -1.437 -2.210 1.00 96.56 226 HIS A O 1
ATOM 1766 N N . GLY A 1 227 ? -9.645 -3.317 -2.878 1.00 96.38 227 GLY A N 1
ATOM 1767 C CA . GLY A 1 227 ? -10.858 -4.133 -2.982 1.00 96.38 227 GLY A CA 1
ATOM 1768 C C . GLY A 1 227 ? -11.527 -4.366 -1.626 1.00 96.38 227 GLY A C 1
ATOM 1769 O O . GLY A 1 227 ? -12.683 -3.984 -1.453 1.00 96.38 227 GLY A O 1
ATOM 1770 N N . LEU A 1 228 ? -10.784 -4.909 -0.652 1.00 95.88 228 LEU A N 1
ATOM 1771 C CA . LEU A 1 228 ? -11.291 -5.198 0.699 1.00 95.88 228 LEU A CA 1
ATOM 1772 C C . LEU A 1 228 ? -11.887 -3.942 1.351 1.00 95.88 228 LEU A C 1
ATOM 1774 O O . LEU A 1 228 ? -13.003 -3.973 1.860 1.00 95.88 228 LEU A O 1
ATOM 1778 N N . LEU A 1 229 ? -11.191 -2.804 1.274 1.00 95.25 229 LEU A N 1
ATOM 1779 C CA . LEU A 1 229 ? -11.638 -1.542 1.875 1.00 95.25 229 LEU A CA 1
ATOM 1780 C C . LEU A 1 229 ? -12.843 -0.893 1.169 1.00 95.25 229 LEU A C 1
ATOM 1782 O O . LEU A 1 229 ? -13.330 0.129 1.653 1.00 95.25 229 LEU A O 1
ATOM 1786 N N . ASN A 1 230 ? -13.343 -1.446 0.059 1.00 93.81 230 ASN A N 1
ATOM 1787 C CA . ASN A 1 230 ? -14.629 -1.050 -0.527 1.00 93.81 230 ASN A CA 1
ATOM 1788 C C . ASN A 1 230 ? -15.813 -1.870 0.016 1.00 93.81 230 ASN A C 1
ATOM 1790 O O . ASN A 1 230 ? -16.952 -1.417 -0.094 1.00 93.81 230 ASN A O 1
ATOM 1794 N N . GLU A 1 231 ? -15.573 -3.021 0.648 1.00 94.75 231 GLU A N 1
ATOM 1795 C CA . GLU A 1 231 ? -16.604 -3.759 1.382 1.00 94.75 231 GLU A CA 1
ATOM 1796 C C . GLU A 1 231 ? -16.744 -3.198 2.805 1.00 94.75 231 GLU A C 1
ATOM 1798 O O . GLU A 1 231 ? -15.744 -2.948 3.485 1.00 94.75 231 GLU A O 1
ATOM 1803 N N . SER A 1 232 ? -17.980 -3.026 3.287 1.00 93.50 232 SER A N 1
ATOM 1804 C CA . SER A 1 232 ? -18.230 -2.445 4.614 1.00 93.50 232 SER A CA 1
ATOM 1805 C C . SER A 1 232 ? -17.570 -3.241 5.734 1.00 93.50 232 SER A C 1
ATOM 1807 O O . SER A 1 232 ? -16.843 -2.670 6.544 1.00 93.50 232 SER A O 1
ATOM 1809 N N . LYS A 1 233 ? -17.712 -4.572 5.693 1.00 95.25 233 LYS A N 1
ATOM 1810 C CA . LYS A 1 233 ? -17.201 -5.495 6.713 1.00 95.25 233 LYS A CA 1
ATOM 1811 C C . LYS A 1 233 ? -15.728 -5.263 7.073 1.00 95.25 233 LYS A C 1
ATOM 1813 O O . LYS A 1 233 ? -15.399 -5.294 8.250 1.00 95.25 233 LYS A O 1
ATOM 1818 N N . TYR A 1 234 ? -14.842 -4.989 6.109 1.00 95.31 234 TYR A N 1
ATOM 1819 C CA . TYR A 1 234 ? -13.412 -4.821 6.397 1.00 95.31 234 TYR A CA 1
ATOM 1820 C C . TYR A 1 234 ? -13.103 -3.461 7.024 1.00 95.31 234 TYR A C 1
ATOM 1822 O O . TYR A 1 234 ? -12.379 -3.402 8.016 1.00 95.31 234 TYR A O 1
ATOM 1830 N N . TRP A 1 235 ? -13.649 -2.366 6.482 1.00 94.25 235 TRP A N 1
ATOM 1831 C CA . TRP A 1 235 ? 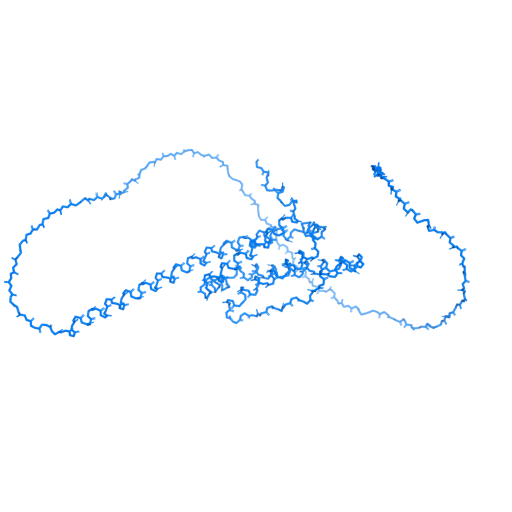-13.359 -1.034 7.024 1.00 94.25 235 TRP A CA 1
ATOM 1832 C C . TRP A 1 235 ? -14.080 -0.804 8.364 1.00 94.25 235 TRP A C 1
ATOM 1834 O O . TRP A 1 235 ? -13.497 -0.221 9.278 1.00 94.25 235 TRP A O 1
ATOM 1844 N N . GLU A 1 236 ? -15.296 -1.333 8.535 1.00 95.94 236 GLU A N 1
ATOM 1845 C CA . GLU A 1 236 ? -16.016 -1.321 9.813 1.00 95.94 236 GLU A CA 1
ATOM 1846 C C . GLU A 1 236 ? -15.253 -2.126 10.865 1.00 95.94 236 GLU A C 1
ATOM 1848 O O . GLU A 1 236 ? -15.011 -1.620 11.962 1.00 95.94 236 GLU A O 1
ATOM 1853 N N . SER A 1 237 ? -14.791 -3.333 10.523 1.00 96.00 237 SER A N 1
ATOM 1854 C CA . SER A 1 237 ? -14.020 -4.189 11.430 1.00 96.00 237 SER A CA 1
ATOM 1855 C C . SER A 1 237 ? -12.686 -3.549 11.837 1.00 96.00 237 SER A C 1
ATOM 1857 O O . SER A 1 237 ? -12.375 -3.513 13.028 1.00 96.00 237 SER A O 1
ATOM 1859 N N . LEU A 1 238 ? -11.957 -2.939 10.893 1.00 95.19 238 LEU A N 1
ATOM 1860 C CA . LEU A 1 238 ? -10.735 -2.176 11.177 1.00 95.19 238 LEU A CA 1
ATOM 1861 C C . LEU A 1 238 ? -11.002 -0.951 12.066 1.00 95.19 238 LEU A C 1
ATOM 1863 O O . LEU A 1 238 ? -10.228 -0.678 12.978 1.00 95.19 238 LEU A O 1
ATOM 1867 N N . SER A 1 239 ? -12.105 -0.224 11.856 1.00 95.38 239 SER A N 1
ATOM 1868 C CA . SER A 1 239 ? -12.435 0.941 12.692 1.00 95.38 239 SER A CA 1
ATOM 1869 C C . SER A 1 239 ? -12.926 0.578 14.098 1.00 95.38 239 SER A C 1
ATOM 1871 O O . SER A 1 239 ? -12.628 1.294 15.052 1.00 95.38 239 SER A O 1
ATOM 1873 N N . SER A 1 240 ? -13.667 -0.522 14.246 1.00 94.56 240 SER A N 1
ATOM 1874 C CA . SER A 1 240 ? -14.345 -0.875 15.498 1.00 94.56 240 SER A CA 1
ATOM 1875 C C . SER A 1 240 ? -13.509 -1.772 16.408 1.00 94.56 240 SER A C 1
ATOM 1877 O O . SER A 1 240 ? -13.438 -1.515 17.613 1.00 94.56 240 SER A O 1
ATOM 1879 N N . ARG A 1 241 ? -12.841 -2.787 15.844 1.00 93.25 241 ARG A N 1
ATOM 1880 C CA . ARG A 1 241 ? -12.147 -3.846 16.599 1.00 93.25 241 ARG A CA 1
ATOM 1881 C C . ARG A 1 241 ? -10.671 -3.554 16.877 1.00 93.25 241 ARG A C 1
ATOM 1883 O O . ARG A 1 241 ? -10.116 -4.160 17.788 1.00 93.25 241 ARG A O 1
ATOM 1890 N N . SER A 1 242 ? -10.041 -2.652 16.124 1.00 94.44 242 SER A N 1
ATOM 1891 C CA . SER A 1 242 ? -8.620 -2.318 16.295 1.00 94.44 242 SER A CA 1
ATOM 1892 C C . SER A 1 242 ? -8.391 -1.154 17.268 1.00 94.44 242 SER A C 1
ATOM 1894 O O . SER A 1 242 ? -9.228 -0.259 17.428 1.00 94.44 242 SER A O 1
ATOM 1896 N N . THR A 1 243 ? -7.226 -1.141 17.919 1.00 95.62 243 THR A N 1
ATOM 1897 C CA . THR A 1 243 ? -6.790 -0.031 18.783 1.00 95.62 243 THR A CA 1
ATOM 1898 C C . THR A 1 243 ? -6.524 1.242 17.972 1.00 95.62 243 THR A C 1
ATOM 1900 O O . THR A 1 243 ? -6.266 1.171 16.768 1.00 95.62 243 THR A O 1
ATOM 1903 N N . ALA A 1 244 ? -6.544 2.406 18.634 1.00 95.50 244 ALA A N 1
ATOM 1904 C CA . ALA A 1 244 ? -6.215 3.687 18.000 1.00 95.50 244 ALA A CA 1
ATOM 1905 C C . ALA A 1 244 ? -4.829 3.670 17.342 1.00 95.50 244 ALA A C 1
ATOM 1907 O O . ALA A 1 244 ? -4.701 3.999 16.166 1.00 95.50 244 ALA A O 1
ATOM 1908 N N . GLU A 1 245 ? -3.830 3.166 18.067 1.00 96.50 245 GLU A N 1
ATOM 1909 C CA . GLU A 1 245 ? -2.460 2.967 17.588 1.00 96.50 245 GLU A CA 1
ATOM 1910 C C . GLU A 1 245 ? -2.391 2.098 16.319 1.00 96.50 245 GLU A C 1
ATOM 1912 O O . GLU A 1 245 ? -1.653 2.410 15.388 1.00 96.50 245 GLU A O 1
ATOM 1917 N N . HIS A 1 246 ? -3.186 1.025 16.229 1.00 96.75 246 HIS A N 1
ATOM 1918 C CA . HIS A 1 246 ? -3.180 0.158 15.050 1.00 96.75 246 HIS A CA 1
ATOM 1919 C C . HIS A 1 246 ? -3.773 0.859 13.815 1.00 96.75 246 HIS A C 1
ATOM 1921 O O . HIS A 1 246 ? -3.231 0.732 12.717 1.00 96.75 246 HIS A O 1
ATOM 1927 N N . VAL A 1 247 ? -4.863 1.621 13.969 1.00 98.06 247 VAL A N 1
ATOM 1928 C CA . VAL A 1 247 ? -5.478 2.358 12.845 1.00 98.06 247 VAL A CA 1
ATOM 1929 C C . VAL A 1 247 ? -4.647 3.591 12.455 1.00 98.06 247 VAL A C 1
ATOM 1931 O O . VAL A 1 247 ? -4.584 3.952 11.279 1.00 98.06 247 VAL A O 1
ATOM 1934 N N . GLU A 1 248 ? -3.951 4.201 13.413 1.00 98.06 248 GLU A N 1
ATOM 1935 C CA . GLU A 1 248 ? -2.923 5.221 13.187 1.00 98.06 248 GLU A CA 1
ATOM 1936 C C . GLU A 1 248 ? -1.725 4.658 12.408 1.00 98.06 248 GLU A C 1
ATOM 1938 O O . GLU A 1 248 ? -1.378 5.188 11.355 1.00 98.06 248 GLU A O 1
ATOM 1943 N N . LYS A 1 249 ? -1.175 3.510 12.816 1.00 98.25 249 LYS A N 1
ATOM 1944 C CA . LYS A 1 249 ? -0.112 2.831 12.064 1.00 98.25 249 LYS A CA 1
ATOM 1945 C C . LYS A 1 249 ? -0.555 2.457 10.645 1.00 98.25 249 LYS A C 1
ATOM 1947 O O . LYS A 1 249 ? 0.227 2.611 9.710 1.00 98.25 249 LYS A O 1
ATOM 1952 N N . PHE A 1 250 ? -1.805 2.021 10.457 1.00 98.50 250 PHE A N 1
ATOM 1953 C CA . PHE A 1 250 ? -2.377 1.791 9.124 1.00 98.50 250 PHE A CA 1
ATOM 1954 C C . PHE A 1 250 ? -2.361 3.082 8.292 1.00 98.50 250 PHE A C 1
ATOM 1956 O O . PHE A 1 250 ? -1.851 3.077 7.172 1.00 98.50 250 PHE A O 1
ATOM 1963 N N . ARG A 1 251 ? -2.866 4.194 8.847 1.00 98.56 251 ARG A N 1
ATOM 1964 C CA . ARG A 1 251 ? -2.867 5.519 8.204 1.00 98.56 251 ARG A CA 1
ATOM 1965 C C . ARG A 1 251 ? -1.458 5.922 7.772 1.00 98.56 251 ARG A C 1
ATOM 1967 O O . ARG A 1 251 ? -1.269 6.305 6.619 1.00 98.56 251 ARG A O 1
ATOM 1974 N N . ASP A 1 252 ? -0.486 5.809 8.668 1.00 98.56 252 ASP A N 1
ATOM 1975 C CA . ASP A 1 252 ? 0.881 6.273 8.428 1.00 98.56 252 ASP A CA 1
ATOM 1976 C C . ASP A 1 252 ? 1.594 5.429 7.370 1.00 98.56 252 ASP A C 1
ATOM 1978 O O . ASP A 1 252 ? 2.245 5.982 6.486 1.00 98.56 252 ASP A O 1
ATOM 1982 N N . GLN A 1 253 ? 1.383 4.108 7.366 1.00 98.31 253 GLN A N 1
ATOM 1983 C CA . GLN A 1 253 ? 1.861 3.236 6.289 1.00 98.31 253 GLN A CA 1
ATOM 1984 C C . GLN A 1 253 ? 1.230 3.597 4.933 1.00 98.31 253 GLN A C 1
ATOM 1986 O O . GLN A 1 253 ? 1.931 3.649 3.924 1.00 98.31 253 GLN A O 1
ATOM 1991 N N . CYS A 1 254 ? -0.069 3.916 4.892 1.00 98.56 254 CYS A N 1
ATOM 1992 C CA . CYS A 1 254 ? -0.732 4.349 3.657 1.00 98.56 254 CYS A CA 1
ATOM 1993 C C . CYS A 1 254 ? -0.124 5.643 3.089 1.00 98.56 254 CYS A C 1
ATOM 1995 O O . CYS A 1 254 ? 0.091 5.733 1.879 1.00 98.56 254 CYS A O 1
ATOM 1997 N N . HIS A 1 255 ? 0.177 6.627 3.945 1.00 98.62 255 HIS A N 1
ATOM 1998 C CA . HIS A 1 255 ? 0.819 7.882 3.528 1.00 98.62 255 HIS A CA 1
ATOM 1999 C C . HIS A 1 255 ? 2.289 7.698 3.150 1.00 98.62 255 HIS A C 1
ATOM 2001 O O . HIS A 1 255 ? 2.703 8.231 2.125 1.00 98.62 255 HIS A O 1
ATOM 2007 N N . ALA A 1 256 ? 3.065 6.909 3.899 1.00 98.31 256 ALA A N 1
ATOM 2008 C CA . ALA A 1 256 ? 4.460 6.614 3.560 1.00 98.31 256 ALA A CA 1
ATOM 2009 C C . ALA A 1 256 ? 4.579 6.002 2.154 1.00 98.31 256 ALA A C 1
ATOM 2011 O O . ALA A 1 256 ? 5.359 6.467 1.325 1.00 98.31 256 ALA A O 1
ATOM 2012 N N . MET A 1 257 ? 3.729 5.017 1.852 1.00 98.06 257 MET A N 1
ATOM 2013 C CA . MET A 1 257 ? 3.722 4.343 0.555 1.00 98.06 257 MET A CA 1
ATOM 2014 C C . MET A 1 257 ? 3.203 5.215 -0.593 1.00 98.06 257 MET A C 1
ATOM 2016 O O . MET A 1 257 ? 3.648 5.058 -1.730 1.00 98.06 257 MET A O 1
ATOM 2020 N N . ARG A 1 258 ? 2.281 6.144 -0.313 1.00 97.50 258 ARG A N 1
ATOM 2021 C CA . ARG A 1 258 ? 1.863 7.181 -1.265 1.00 97.50 258 ARG A CA 1
ATOM 2022 C C . ARG A 1 258 ? 3.042 8.093 -1.613 1.00 97.50 258 ARG A C 1
ATOM 2024 O O . ARG A 1 258 ? 3.363 8.220 -2.791 1.00 97.50 258 ARG A O 1
ATOM 2031 N N . SER A 1 259 ? 3.705 8.665 -0.606 1.00 96.69 259 SER A N 1
ATOM 2032 C CA . SER A 1 259 ? 4.843 9.576 -0.789 1.00 96.69 259 SER A CA 1
ATOM 2033 C C . SER A 1 259 ? 5.980 8.926 -1.580 1.00 96.69 259 SER A C 1
ATOM 2035 O O . SER A 1 259 ? 6.472 9.518 -2.538 1.00 96.69 259 SER A O 1
ATOM 2037 N N . LEU A 1 260 ? 6.326 7.677 -1.243 1.00 96.69 260 LEU A N 1
ATOM 2038 C CA . LEU A 1 260 ? 7.336 6.874 -1.941 1.00 96.69 260 LEU A CA 1
ATOM 2039 C C . LEU A 1 260 ? 7.015 6.736 -3.442 1.00 96.69 260 LEU A C 1
ATOM 2041 O O . LEU A 1 260 ? 7.895 6.898 -4.287 1.00 96.69 260 LEU A O 1
ATOM 2045 N N . ILE A 1 261 ? 5.753 6.484 -3.801 1.00 95.31 261 ILE A N 1
ATOM 2046 C CA . ILE A 1 261 ? 5.325 6.368 -5.205 1.00 95.31 261 ILE A CA 1
ATOM 2047 C C . ILE A 1 261 ? 5.240 7.726 -5.915 1.00 95.31 261 ILE A C 1
ATOM 2049 O O . ILE A 1 261 ? 5.566 7.807 -7.100 1.00 95.31 261 ILE A O 1
ATOM 2053 N N . GLU A 1 262 ? 4.818 8.789 -5.227 1.00 94.88 262 GLU A N 1
ATOM 2054 C CA . GLU A 1 262 ? 4.745 10.141 -5.799 1.00 94.88 262 GLU A CA 1
ATOM 2055 C C . GLU A 1 262 ? 6.138 10.693 -6.145 1.00 94.88 262 GLU A C 1
ATOM 2057 O O . GLU A 1 262 ? 6.307 11.259 -7.228 1.00 94.88 262 GLU A O 1
ATOM 2062 N N . GLU A 1 263 ? 7.146 10.450 -5.298 1.00 94.94 263 GLU A N 1
ATOM 2063 C CA . GLU A 1 263 ? 8.554 10.804 -5.547 1.00 94.94 263 GLU A CA 1
ATOM 2064 C C . GLU A 1 263 ? 9.087 10.184 -6.852 1.00 94.94 263 GLU A C 1
ATOM 2066 O O . GLU A 1 263 ? 9.731 10.855 -7.660 1.00 94.94 263 GLU A O 1
ATOM 2071 N N . HIS A 1 264 ? 8.735 8.922 -7.110 1.00 95.00 264 HIS A N 1
ATOM 2072 C CA . HIS A 1 264 ? 9.207 8.151 -8.264 1.00 95.00 264 HIS A CA 1
ATOM 2073 C C . HIS A 1 264 ? 8.269 8.228 -9.486 1.00 95.00 264 HIS A C 1
ATOM 2075 O O . HIS A 1 264 ? 8.480 7.526 -10.478 1.00 95.00 264 HIS A O 1
ATOM 2081 N N . CYS A 1 265 ? 7.246 9.092 -9.453 1.00 93.12 265 CYS A N 1
ATOM 2082 C CA . CYS A 1 265 ? 6.293 9.293 -10.550 1.00 93.12 265 CYS A CA 1
ATOM 2083 C C . CYS A 1 265 ? 6.044 10.790 -10.866 1.00 93.12 265 CYS A C 1
ATOM 2085 O O . CYS A 1 265 ? 4.891 11.248 -10.867 1.00 93.12 265 CYS A O 1
ATOM 2087 N N . PRO A 1 266 ? 7.084 11.587 -11.185 1.00 88.12 266 PRO A N 1
ATOM 2088 C CA . PRO A 1 266 ? 6.969 13.039 -11.344 1.00 88.12 266 PRO A CA 1
ATOM 2089 C C . PRO A 1 266 ? 6.016 13.490 -12.468 1.00 88.12 266 PRO A C 1
ATOM 2091 O O . PRO A 1 266 ? 5.523 14.623 -12.434 1.00 88.12 266 PRO A O 1
ATOM 2094 N N . SER A 1 267 ? 5.703 12.645 -13.461 1.00 86.25 267 SER A N 1
ATOM 2095 C CA . SER A 1 267 ? 4.672 12.969 -14.461 1.00 86.25 267 SER A CA 1
ATOM 2096 C C . SER A 1 267 ? 3.243 13.033 -13.901 1.00 86.25 267 SER A C 1
ATOM 2098 O O . SER A 1 267 ? 2.386 13.672 -14.519 1.00 86.25 267 SER A O 1
ATOM 2100 N N . HIS A 1 268 ? 2.981 12.438 -12.729 1.00 81.75 268 HIS A N 1
ATOM 2101 C CA . HIS A 1 268 ? 1.684 12.523 -12.055 1.00 81.75 268 HIS A CA 1
ATOM 2102 C C . HIS A 1 268 ? 1.434 13.936 -11.510 1.00 81.75 268 HIS A C 1
ATOM 2104 O O . HIS A 1 268 ? 0.445 14.567 -11.886 1.00 81.75 268 HIS A O 1
ATOM 2110 N N . GLY A 1 269 ? 2.368 14.480 -10.718 1.00 64.38 269 GLY A N 1
ATOM 2111 C CA . GLY A 1 269 ? 2.233 15.813 -10.112 1.00 64.38 269 GLY A CA 1
ATOM 2112 C C . GLY A 1 269 ? 2.074 16.943 -11.139 1.00 64.38 269 GLY A C 1
ATOM 2113 O O . GLY A 1 269 ? 1.284 17.866 -10.938 1.00 64.38 269 GLY A O 1
ATOM 2114 N N . LYS A 1 270 ? 2.737 16.826 -12.299 1.00 58.34 270 LYS A N 1
ATOM 2115 C CA . LYS A 1 270 ? 2.637 17.796 -13.408 1.00 58.34 270 LYS A CA 1
ATOM 2116 C C . LYS A 1 270 ? 1.253 17.856 -14.068 1.00 58.34 270 LYS A C 1
ATOM 2118 O O . LYS A 1 270 ? 0.974 18.807 -14.790 1.00 58.34 270 LYS A O 1
ATOM 2123 N N . ARG A 1 271 ? 0.383 16.862 -13.848 1.00 52.81 271 ARG A N 1
ATOM 2124 C CA . ARG A 1 271 ? -0.960 16.799 -14.455 1.00 52.81 271 ARG A CA 1
ATOM 2125 C C . ARG A 1 271 ? -2.048 17.475 -13.622 1.00 52.81 271 ARG A C 1
ATOM 2127 O O . ARG A 1 271 ? -3.088 17.822 -14.170 1.00 52.81 271 ARG A O 1
ATOM 2134 N N . THR A 1 272 ? -1.805 17.672 -12.328 1.00 53.53 272 THR A N 1
ATOM 2135 C CA . THR A 1 272 ? -2.796 18.185 -11.364 1.00 53.53 272 THR A CA 1
ATOM 2136 C C . THR A 1 272 ? -2.831 19.723 -11.302 1.00 53.53 272 THR A C 1
ATOM 2138 O O . THR A 1 272 ? -3.742 20.291 -10.708 1.00 53.53 272 THR A O 1
ATOM 2141 N N . GLN A 1 273 ? -1.877 20.412 -11.945 1.00 43.94 273 GLN A N 1
ATOM 2142 C CA . GLN A 1 273 ? -1.753 21.881 -11.961 1.00 43.94 273 GLN A CA 1
ATOM 2143 C C . GLN A 1 273 ? -2.212 22.545 -13.278 1.00 43.94 273 GLN A C 1
ATOM 2145 O O . GLN A 1 273 ? -1.680 23.578 -13.672 1.00 43.94 273 GLN A O 1
ATOM 2150 N N . LEU A 1 274 ? -3.205 21.976 -13.968 1.00 39.66 274 LEU A N 1
ATOM 2151 C CA . LEU A 1 274 ? -3.933 22.685 -15.029 1.00 39.66 274 LEU A CA 1
ATOM 2152 C C . LEU A 1 274 ? -5.262 23.191 -14.459 1.00 39.66 274 LEU A C 1
ATOM 2154 O O . LEU A 1 274 ? -6.191 22.404 -14.263 1.00 39.66 274 LEU A O 1
ATOM 2158 N N . ARG A 1 275 ? -5.326 24.493 -14.166 1.00 35.09 275 ARG A N 1
ATOM 2159 C CA . ARG A 1 275 ? -6.509 25.191 -13.654 1.00 35.09 275 ARG A CA 1
ATOM 2160 C C . ARG A 1 275 ? -6.556 26.624 -14.167 1.00 35.09 275 ARG A C 1
ATOM 2162 O O . ARG A 1 275 ? -5.459 27.204 -14.306 1.00 35.09 275 ARG A O 1
#

Sequence (275 aa):
MIHPPEDSSTRICTAVIHEEVDSDVEILSEHQVSEVEHPSQFDCTSDIEIIQPRPPKRPIDASTLELPQIVKKPRKRRSALTSSAPLVTSITGTTTTLAQHTHLIATIARSSSNTVLDTFEQERLRINLLSLSSGRLALKETFEIMKIPKNRKEIATLASPMTLEEFMLGMYTILRMVQESCPGSSLSRPSEITGASNANRMNRKGLMTLIEEMQKEAWGFLKQVHGLLNESKYWESLSSRSTAEHVEKFRDQCHAMRSLIEEHCPSHGKRTQLR

Radius of gyration: 37.26 Å; chains: 1; bounding box: 105×75×103 Å

Organism: NCBI:txid56615

Foldseek 3Di:
DDDDDDDDDDDDPPPDDDDDDDDDDDDDDDDDDDDDDDDDDDDDDDDDDDDDDDDDDDDDDDDDDDDDDDDDDDDDDDDDDDDDDDDDDDDDDDCDDPVVVVVVVVVVVVVVVVVVVVVVLVVFLVLLVVLLVLLLVLLVLVLVQLVDVVLLVLLLVQPQLVLLLLLLVLLLVLLQLLQVLAPPRDRDDDDPQDDSVVLVVDDPVVNSVSSCVSSVNSNVSSVNNNVSCVDCRRSVSSSNVDGSVSSNVSSVSSNVSSVSSCVSRVVVVVVVPDD

Secondary structure (DSSP, 8-state):
----------------------------------------------------PPPPP------------------PPP-------------------HHHHHHHHHHHHHHHHHHHHHHHHHHHHHHHHHHHHHHHHHHHHHHHHHHSHHHHHHHHHHS-HHHHHHHHHHHHHHHHHHHHHSTTPPPPPPP----GGGGGGS-HHHHHHHHHHHHHHHHHHHHHHHHHTTSHHHHHHHHHHS-HHHHHHHHHHHHHHHHHHHHT-HHHHTTS---

pLDDT: mean 71.27, std 27.4, range [29.22, 98.62]